Protein AF-A0A351F8M2-F1 (afdb_monomer_lite)

Foldseek 3Di:
DVLLLQLLLQLLVDPDVVSNVVSVVSNVVVVVVCCVVVVVLCVVPHAPLVVLVVVLVVLVVVVVLVVLQVVCVVPHDSSVSSVVVSVVVVVVVVVCVVCVVVSVVVVVVVVVVDDPPPPQDPVNCVVDPCSVVVVVLVCVVVVCVVCCLPCQQVCCCPVVVDDSVVSVVVSNVVSVVVSVLSNVCSVCSVPDDPVVSSVVVVVVVVVVVVVVPDDDDD

Structure (mmCIF, N/CA/C/O backbone):
data_AF-A0A351F8M2-F1
#
_entry.id   AF-A0A351F8M2-F1
#
loop_
_atom_site.group_PDB
_atom_site.id
_atom_site.type_symbol
_atom_site.label_atom_id
_atom_site.label_alt_id
_atom_site.label_comp_id
_atom_site.label_asym_id
_atom_site.label_entity_id
_atom_site.label_seq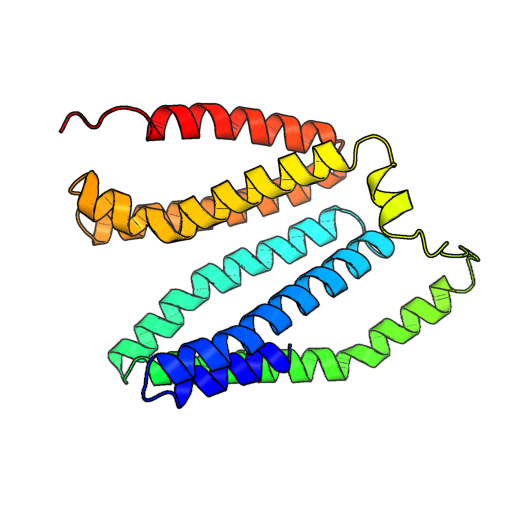_id
_atom_site.pdbx_PDB_ins_code
_atom_site.Cartn_x
_atom_site.Cartn_y
_atom_site.Cartn_z
_atom_site.occupancy
_atom_site.B_iso_or_equiv
_atom_site.auth_seq_id
_atom_site.auth_comp_id
_atom_site.auth_asym_id
_atom_site.auth_atom_id
_atom_site.pdbx_PDB_model_num
ATOM 1 N N . THR A 1 1 ? -14.234 -5.297 -5.944 1.00 84.19 1 THR A N 1
ATOM 2 C CA . THR A 1 1 ? -13.354 -6.357 -6.498 1.00 84.19 1 THR A CA 1
ATOM 3 C C . THR A 1 1 ? -13.636 -6.671 -7.957 1.00 84.19 1 THR A C 1
ATOM 5 O O . THR A 1 1 ? -12.708 -6.633 -8.747 1.00 84.19 1 THR A O 1
ATOM 8 N N . MET A 1 2 ? -14.890 -6.888 -8.372 1.00 88.00 2 MET A N 1
ATOM 9 C CA . MET A 1 2 ? -15.203 -7.114 -9.796 1.00 88.00 2 MET A CA 1
ATOM 10 C C . MET A 1 2 ? -14.772 -5.945 -10.703 1.00 88.00 2 MET A C 1
ATOM 12 O O . MET A 1 2 ? -14.183 -6.161 -11.756 1.00 88.00 2 MET A O 1
ATOM 16 N N . LEU A 1 3 ? -14.990 -4.701 -10.263 1.00 90.25 3 LEU A N 1
ATOM 17 C CA . LEU A 1 3 ? -14.613 -3.506 -11.028 1.00 90.25 3 LEU A CA 1
ATOM 18 C C . LEU A 1 3 ? -13.094 -3.396 -11.262 1.00 90.25 3 LEU A C 1
ATOM 20 O O . LEU A 1 3 ? -12.660 -3.020 -12.348 1.00 90.25 3 LEU A O 1
ATOM 24 N N . THR A 1 4 ? -12.276 -3.803 -10.281 1.00 90.94 4 THR A N 1
ATOM 25 C CA . THR A 1 4 ? -10.817 -3.843 -10.452 1.00 90.94 4 THR A CA 1
ATOM 26 C C . THR A 1 4 ? -10.386 -4.959 -11.400 1.00 90.94 4 THR A C 1
ATOM 28 O O . THR A 1 4 ? -9.466 -4.756 -12.188 1.00 90.94 4 THR A O 1
ATOM 31 N N . ALA A 1 5 ? -11.079 -6.105 -11.398 1.00 90.12 5 ALA A N 1
ATOM 32 C CA . ALA A 1 5 ? -10.845 -7.165 -12.377 1.00 90.12 5 ALA A CA 1
ATOM 33 C C . ALA A 1 5 ? -11.130 -6.673 -13.809 1.00 90.12 5 ALA A C 1
ATOM 35 O O . ALA A 1 5 ? -10.314 -6.890 -14.701 1.00 90.12 5 ALA A O 1
ATOM 36 N N . VAL A 1 6 ? -12.221 -5.928 -14.024 1.00 91.00 6 VAL A N 1
ATOM 37 C CA . VAL A 1 6 ? -12.521 -5.301 -15.327 1.00 91.00 6 VAL A CA 1
ATOM 38 C C . VAL A 1 6 ? -11.399 -4.352 -15.765 1.00 91.00 6 VAL A C 1
ATOM 40 O O . VAL A 1 6 ? -10.969 -4.415 -16.916 1.00 91.00 6 VAL A O 1
ATOM 43 N N . GLY A 1 7 ? -10.872 -3.528 -14.854 1.00 90.81 7 GLY A N 1
ATOM 44 C CA . GLY A 1 7 ? -9.727 -2.654 -15.140 1.00 90.81 7 GLY A CA 1
ATOM 45 C C . GLY A 1 7 ? -8.475 -3.426 -15.583 1.00 90.81 7 GLY A C 1
ATOM 46 O O . GLY A 1 7 ? -7.880 -3.110 -16.614 1.00 90.81 7 GLY A O 1
ATOM 47 N N . LEU A 1 8 ? -8.111 -4.490 -14.858 1.00 90.38 8 LEU A N 1
ATOM 48 C CA . LEU A 1 8 ? -6.946 -5.332 -15.179 1.00 90.38 8 LEU A CA 1
ATOM 49 C C . LEU A 1 8 ? -7.115 -6.100 -16.497 1.00 90.38 8 LEU A C 1
ATOM 51 O O . LEU A 1 8 ? -6.171 -6.200 -17.284 1.00 90.38 8 LEU A O 1
ATOM 55 N N . PHE A 1 9 ? -8.318 -6.609 -16.769 1.00 91.56 9 PHE A N 1
ATOM 56 C CA . PHE A 1 9 ? -8.636 -7.229 -18.054 1.00 91.56 9 PHE A CA 1
ATOM 57 C C . PHE A 1 9 ? -8.485 -6.226 -19.201 1.00 91.56 9 PHE A C 1
ATOM 59 O O . PHE A 1 9 ? -7.852 -6.526 -20.214 1.00 91.56 9 PHE A O 1
ATOM 66 N N . GLY A 1 10 ? -8.987 -5.008 -19.004 1.00 88.75 10 GLY A N 1
ATOM 67 C CA . GLY A 1 10 ? -8.829 -3.900 -19.934 1.00 88.75 10 GLY A CA 1
ATOM 68 C C . GLY A 1 10 ? -7.371 -3.596 -20.267 1.00 88.75 10 GLY A C 1
ATOM 69 O O . GLY A 1 10 ? -7.021 -3.482 -21.443 1.00 88.75 10 GLY A O 1
ATOM 70 N N . PHE A 1 11 ? -6.485 -3.557 -19.268 1.00 90.19 11 PHE A N 1
ATOM 71 C CA . PHE A 1 11 ? -5.040 -3.394 -19.490 1.00 90.19 11 PHE A CA 1
ATOM 72 C C . PHE A 1 11 ? -4.436 -4.529 -20.315 1.00 90.19 11 PHE A C 1
ATOM 74 O O . PHE A 1 11 ? -3.601 -4.279 -21.181 1.00 90.19 11 PHE A O 1
ATOM 81 N N . SER A 1 12 ? -4.887 -5.768 -20.118 1.00 88.94 12 SER A N 1
ATOM 82 C CA . SER A 1 12 ? -4.402 -6.900 -20.909 1.00 88.94 12 SER A CA 1
ATOM 83 C C . SER A 1 12 ? -4.727 -6.794 -22.405 1.00 88.94 12 SER A C 1
ATOM 85 O O . SER A 1 12 ? -3.991 -7.369 -23.212 1.00 88.94 12 SER A O 1
ATOM 87 N N . ILE A 1 13 ? -5.855 -6.201 -22.782 1.00 90.62 13 ILE A N 1
ATOM 88 C CA . ILE A 1 13 ? -6.282 -6.113 -24.189 1.00 90.62 13 ILE A CA 1
ATOM 89 C C . ILE A 1 13 ? -5.951 -4.754 -24.812 1.00 90.62 13 ILE A C 1
ATOM 91 O O . ILE A 1 13 ? -6.165 -4.554 -26.008 1.00 90.62 13 ILE A O 1
ATOM 95 N N . SER A 1 14 ? -5.420 -3.829 -24.010 1.00 88.81 14 SER A N 1
ATOM 96 C CA . SER A 1 14 ? -5.114 -2.469 -24.431 1.00 88.81 14 SER A CA 1
ATOM 97 C C . SER A 1 14 ? -4.005 -2.443 -25.480 1.00 88.81 14 SER A C 1
ATOM 99 O O . SER A 1 14 ? -2.893 -2.923 -25.258 1.00 88.81 14 SER A O 1
ATOM 101 N N . LYS A 1 15 ? -4.320 -1.842 -26.632 1.00 85.75 15 LYS A N 1
ATOM 102 C CA . LYS A 1 15 ? -3.374 -1.582 -27.732 1.00 85.75 15 LYS A CA 1
ATOM 103 C C . LYS A 1 15 ? -2.920 -0.119 -27.797 1.00 85.75 15 LYS A C 1
ATOM 105 O O . LYS A 1 15 ? -2.017 0.201 -28.559 1.00 85.75 15 LYS A O 1
ATOM 110 N N . ASN A 1 16 ? -3.560 0.763 -27.028 1.00 88.75 16 ASN A N 1
ATOM 111 C CA . ASN A 1 16 ? -3.302 2.201 -27.004 1.00 88.75 16 ASN A CA 1
ATOM 112 C C . ASN A 1 16 ? -3.404 2.728 -25.560 1.00 88.75 16 ASN A C 1
ATOM 114 O O . ASN A 1 16 ? -4.203 2.227 -24.766 1.00 88.75 16 ASN A O 1
ATOM 1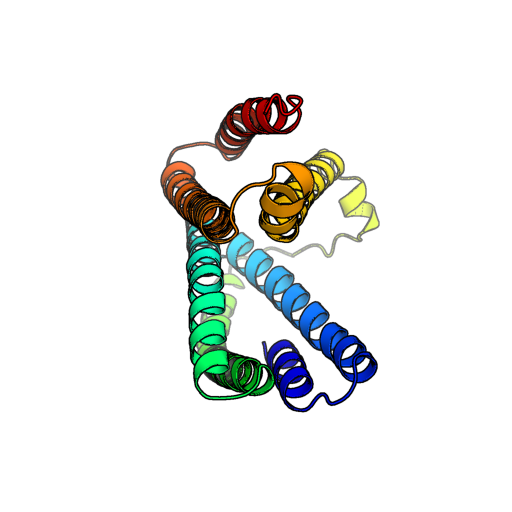18 N N . ILE A 1 17 ? -2.622 3.758 -25.238 1.00 90.88 17 ILE A N 1
ATOM 119 C CA . ILE A 1 17 ? -2.589 4.429 -23.937 1.00 90.88 17 ILE A CA 1
ATOM 120 C C . ILE A 1 17 ? -3.948 5.020 -23.532 1.00 90.88 17 ILE A C 1
ATOM 122 O O . ILE A 1 17 ? -4.315 4.947 -22.364 1.00 90.88 17 ILE A O 1
ATOM 126 N N . TYR A 1 18 ? -4.755 5.514 -24.480 1.00 93.31 18 TYR A N 1
ATOM 127 C CA . TYR A 1 18 ? -6.093 6.042 -24.165 1.00 93.31 18 TYR A CA 1
ATOM 128 C C . TYR A 1 18 ? -7.037 4.962 -23.627 1.00 93.31 18 TYR A C 1
ATOM 130 O O . TYR A 1 18 ? -7.822 5.212 -22.713 1.00 93.31 18 TYR A O 1
ATOM 138 N N . MET A 1 19 ? -6.922 3.740 -24.155 1.00 91.88 19 MET A N 1
ATOM 139 C CA . MET A 1 19 ? -7.676 2.590 -23.659 1.00 91.88 19 MET A CA 1
ATOM 140 C C . MET A 1 19 ? -7.243 2.247 -22.231 1.00 91.88 19 MET A C 1
ATOM 142 O O . MET A 1 19 ? -8.095 1.992 -21.384 1.00 91.88 19 MET A O 1
ATOM 146 N N . MET A 1 20 ? -5.942 2.338 -21.931 1.00 89.69 20 MET A N 1
ATOM 147 C CA . MET A 1 20 ? -5.454 2.187 -20.560 1.00 89.69 20 MET A CA 1
ATOM 148 C C . MET A 1 20 ? -6.048 3.263 -19.648 1.00 89.69 20 MET A C 1
ATOM 150 O O . MET A 1 20 ? -6.626 2.914 -18.629 1.00 89.69 20 MET A O 1
ATOM 154 N N . PHE A 1 21 ? -6.022 4.547 -20.017 1.00 93.19 21 PHE A N 1
ATOM 155 C CA . PHE A 1 21 ? -6.617 5.597 -19.178 1.00 93.19 21 PHE A CA 1
ATOM 156 C C . PHE A 1 21 ? -8.096 5.358 -18.867 1.00 93.19 21 PHE A C 1
ATOM 158 O O . PHE A 1 21 ? -8.510 5.526 -17.721 1.00 93.19 21 PHE A O 1
ATOM 165 N N . PHE A 1 22 ? -8.872 4.897 -19.848 1.00 93.62 22 PHE A N 1
ATOM 166 C CA . PHE A 1 22 ? -10.268 4.531 -19.626 1.00 93.62 22 PHE A CA 1
ATOM 167 C C . PHE A 1 22 ? -10.412 3.395 -18.600 1.00 93.62 22 PHE A C 1
ATOM 169 O O . PHE A 1 22 ? -11.190 3.510 -17.654 1.00 93.62 22 PHE A O 1
ATOM 176 N N . PHE A 1 23 ? -9.625 2.321 -18.723 1.00 93.06 23 PHE A N 1
ATOM 177 C CA . PHE A 1 23 ? -9.678 1.191 -17.786 1.00 93.06 23 PHE A CA 1
ATOM 178 C C . PHE A 1 23 ? -9.098 1.493 -16.399 1.00 93.06 23 PHE A C 1
ATOM 180 O O . PHE A 1 23 ? -9.540 0.899 -15.411 1.00 93.06 23 PHE A O 1
ATOM 187 N N . THR A 1 24 ? -8.187 2.462 -16.291 1.00 92.06 24 THR A N 1
ATOM 188 C CA . THR A 1 24 ? -7.678 2.960 -15.006 1.00 92.06 24 THR A CA 1
ATOM 189 C C . THR A 1 24 ? -8.801 3.516 -14.134 1.00 92.06 24 THR A C 1
ATOM 191 O O . THR A 1 24 ? -8.749 3.348 -12.918 1.00 92.06 24 THR A O 1
ATOM 194 N N . LEU A 1 25 ? -9.851 4.108 -14.719 1.00 93.06 25 LEU A N 1
ATOM 195 C CA . LEU A 1 25 ? -11.008 4.594 -13.956 1.00 93.06 25 LEU A CA 1
ATOM 196 C C . LEU A 1 25 ? -11.705 3.451 -13.208 1.00 93.06 25 LEU A C 1
ATOM 198 O O . LEU A 1 25 ? -11.966 3.559 -12.012 1.00 93.06 25 LEU A O 1
ATOM 202 N N . PHE A 1 26 ? -11.945 2.324 -13.882 1.00 92.81 26 PHE A N 1
ATOM 203 C CA . PHE A 1 26 ? -12.564 1.141 -13.273 1.00 92.81 26 PHE A CA 1
ATOM 204 C C . PHE A 1 26 ? -11.683 0.538 -12.179 1.00 92.81 26 PHE A C 1
ATOM 206 O O . PHE A 1 26 ? -12.177 0.162 -11.112 1.00 92.81 26 PHE A O 1
ATOM 213 N N . LEU A 1 27 ? -10.371 0.493 -12.422 1.00 90.94 27 LEU A N 1
ATOM 214 C CA . LEU A 1 27 ? -9.399 0.049 -11.430 1.00 90.94 27 LEU A CA 1
ATOM 215 C C . LEU A 1 27 ? -9.418 0.953 -10.186 1.00 90.94 27 LEU A C 1
ATOM 217 O O . LEU A 1 27 ? -9.513 0.450 -9.069 1.00 90.94 27 LEU A O 1
ATOM 221 N N . GLY A 1 28 ? -9.395 2.274 -10.376 1.00 90.94 28 GLY A N 1
ATOM 222 C CA . GLY A 1 28 ? -9.393 3.264 -9.299 1.00 90.94 28 GLY A CA 1
ATOM 223 C C . GLY A 1 28 ? -10.684 3.262 -8.484 1.00 90.94 28 GLY A C 1
ATOM 224 O O . GLY A 1 28 ? -10.636 3.144 -7.260 1.00 90.94 28 GLY A O 1
ATOM 225 N N . PHE A 1 29 ? -11.848 3.305 -9.142 1.00 91.50 29 PHE A N 1
ATOM 226 C CA . PHE A 1 29 ? -13.140 3.219 -8.453 1.00 91.50 29 PHE A CA 1
ATOM 227 C C . PHE A 1 29 ? -13.293 1.902 -7.696 1.00 91.50 29 PHE A C 1
ATOM 229 O O . PHE A 1 29 ? -13.807 1.879 -6.578 1.00 91.50 29 PHE A O 1
ATOM 236 N N . GLY A 1 30 ? -12.823 0.800 -8.282 1.00 90.12 30 GLY A N 1
ATOM 237 C CA . GLY A 1 30 ? -12.885 -0.506 -7.648 1.00 90.12 30 GLY A CA 1
ATOM 238 C C . GLY A 1 30 ? -12.011 -0.586 -6.399 1.00 90.12 30 GLY A C 1
ATOM 239 O O . GLY A 1 30 ? -12.470 -1.125 -5.394 1.00 90.12 30 GLY A O 1
ATOM 240 N N . ALA A 1 31 ? -10.789 -0.050 -6.453 1.00 88.12 31 ALA A N 1
ATOM 241 C CA . ALA A 1 31 ? -9.881 0.006 -5.311 1.00 88.12 31 ALA A CA 1
ATOM 242 C C . ALA A 1 31 ? -10.449 0.895 -4.196 1.00 88.12 31 ALA A C 1
ATOM 244 O O . ALA A 1 31 ? -10.593 0.434 -3.068 1.00 88.12 31 ALA A O 1
ATOM 245 N N . GLY A 1 32 ? -10.909 2.106 -4.529 1.00 88.56 32 GLY A N 1
ATOM 246 C CA . GLY A 1 32 ? -11.505 3.021 -3.551 1.00 88.56 32 GLY A CA 1
ATOM 247 C C . GLY A 1 32 ? -12.764 2.463 -2.880 1.00 88.56 32 GLY A C 1
ATOM 248 O O . GLY A 1 32 ? -12.955 2.643 -1.679 1.00 88.56 32 GLY A O 1
ATOM 249 N N . ALA A 1 33 ? -13.608 1.735 -3.619 1.00 88.56 33 ALA A N 1
ATOM 250 C CA . ALA A 1 33 ? -14.785 1.078 -3.050 1.00 88.56 33 ALA A CA 1
ATOM 251 C C . ALA A 1 33 ? -14.414 -0.060 -2.083 1.00 88.56 33 ALA A C 1
ATOM 253 O O . ALA A 1 33 ? -15.044 -0.195 -1.035 1.00 88.56 33 ALA A O 1
ATOM 254 N N . ILE A 1 34 ? -13.395 -0.863 -2.422 1.00 88.19 34 ILE A N 1
ATOM 255 C CA . ILE A 1 34 ? -12.853 -1.906 -1.535 1.00 88.19 34 ILE A CA 1
ATOM 256 C C . ILE A 1 34 ? -12.337 -1.250 -0.257 1.00 88.19 34 ILE A C 1
ATOM 258 O O . ILE A 1 34 ? -12.767 -1.640 0.826 1.00 88.19 34 ILE A O 1
ATOM 262 N N . ASP A 1 35 ? -11.490 -0.229 -0.380 1.00 86.00 35 ASP A N 1
ATOM 263 C CA . ASP A 1 35 ? -10.886 0.443 0.767 1.00 86.00 35 ASP A CA 1
ATOM 264 C C . ASP A 1 35 ? -11.946 1.081 1.666 1.00 86.00 35 ASP A C 1
ATOM 266 O O . ASP A 1 35 ? -11.922 0.873 2.877 1.00 86.00 35 ASP A O 1
ATOM 270 N N . ALA A 1 36 ? -12.921 1.801 1.110 1.00 85.69 36 ALA A N 1
ATOM 271 C CA . ALA A 1 36 ? -13.974 2.424 1.908 1.00 85.69 36 ALA A CA 1
ATOM 272 C C . ALA A 1 36 ? -14.845 1.384 2.635 1.00 85.69 36 ALA A C 1
ATOM 274 O O . ALA A 1 36 ? -15.096 1.519 3.834 1.00 85.69 36 ALA A O 1
ATOM 275 N N . ALA A 1 37 ? -15.290 0.335 1.935 1.00 84.38 37 ALA A N 1
ATOM 276 C CA . ALA A 1 37 ? -16.196 -0.661 2.500 1.00 84.38 37 ALA A CA 1
ATOM 277 C C . ALA A 1 37 ? -15.506 -1.562 3.536 1.00 84.38 37 ALA A C 1
ATOM 279 O O . ALA A 1 37 ? -16.025 -1.726 4.641 1.00 84.38 37 ALA A O 1
ATOM 280 N N . LEU A 1 38 ? -14.328 -2.113 3.217 1.00 82.25 38 LEU A N 1
ATOM 281 C CA . LEU A 1 38 ? -13.597 -3.005 4.124 1.00 82.25 38 LEU A CA 1
ATOM 282 C C . LEU A 1 38 ? -13.064 -2.269 5.348 1.00 82.25 38 LEU A C 1
ATOM 284 O O . LEU A 1 38 ? -13.230 -2.778 6.456 1.00 82.25 38 LEU A O 1
ATOM 288 N N . ASN A 1 39 ? -12.471 -1.078 5.189 1.00 85.06 39 ASN A N 1
ATOM 289 C CA . ASN A 1 39 ? -11.980 -0.335 6.353 1.00 85.06 39 ASN A CA 1
ATOM 290 C C . ASN A 1 39 ? -13.143 0.085 7.266 1.00 85.06 39 ASN A C 1
ATOM 292 O O . ASN A 1 39 ? -13.013 0.016 8.485 1.00 85.06 39 ASN A O 1
ATOM 296 N N . ASN A 1 40 ? -14.303 0.461 6.718 1.00 84.25 40 ASN A N 1
ATOM 297 C CA . ASN A 1 40 ? -15.465 0.772 7.550 1.00 84.25 40 ASN A CA 1
ATOM 298 C C . ASN A 1 40 ? -16.000 -0.472 8.282 1.00 84.25 40 ASN A C 1
ATOM 300 O O . ASN A 1 40 ? -16.231 -0.423 9.488 1.00 84.25 40 ASN A O 1
ATOM 304 N N . TYR A 1 41 ? -16.143 -1.600 7.582 1.00 81.06 41 TYR A N 1
ATOM 305 C CA . TYR A 1 41 ? -16.625 -2.849 8.178 1.00 81.06 41 TYR A CA 1
ATOM 306 C C . TYR A 1 41 ? -15.699 -3.345 9.299 1.00 81.06 41 TYR A C 1
ATOM 308 O O . TYR A 1 41 ? -16.144 -3.623 10.413 1.00 81.06 41 TYR A O 1
ATOM 316 N N . VAL A 1 42 ? -14.386 -3.378 9.057 1.00 80.19 42 VAL A N 1
ATOM 317 C CA . VAL A 1 42 ? -13.413 -3.802 10.073 1.00 80.19 42 VAL A CA 1
ATOM 318 C C . VAL A 1 42 ? -13.383 -2.831 11.255 1.00 80.19 42 VAL A C 1
ATOM 320 O O . VAL A 1 42 ? -13.276 -3.281 12.392 1.00 80.19 42 VAL A O 1
ATOM 323 N N . ALA A 1 43 ? -13.540 -1.524 11.028 1.00 80.50 43 ALA A N 1
ATOM 324 C CA . ALA A 1 43 ? -13.581 -0.540 12.110 1.00 80.50 43 ALA A CA 1
ATOM 325 C C . ALA A 1 43 ? -14.805 -0.687 13.032 1.00 80.50 43 ALA A C 1
ATOM 327 O O . ALA A 1 43 ? -14.706 -0.376 14.218 1.00 80.50 43 ALA A O 1
ATOM 328 N N . ILE A 1 44 ? -15.946 -1.149 12.508 1.00 80.50 44 ILE A N 1
ATOM 329 C CA . ILE A 1 44 ? -17.182 -1.327 13.286 1.00 80.50 44 ILE A CA 1
ATOM 330 C C . ILE A 1 44 ? -17.193 -2.677 14.016 1.00 80.50 44 ILE A C 1
ATOM 332 O O . ILE A 1 44 ? -17.575 -2.732 15.185 1.00 80.50 44 ILE A O 1
ATOM 336 N N . HIS A 1 45 ? -16.767 -3.755 13.351 1.00 75.56 45 HIS A N 1
ATOM 337 C CA . HIS A 1 45 ? -16.952 -5.126 13.848 1.00 75.56 45 HIS A CA 1
ATOM 338 C C . HIS A 1 45 ? -15.694 -5.752 14.470 1.00 75.56 45 HIS A C 1
ATOM 340 O O . HIS A 1 45 ? -15.795 -6.773 15.151 1.00 75.56 45 HIS A O 1
ATOM 346 N N . TYR A 1 46 ? -14.506 -5.172 14.269 1.00 76.88 46 TYR A N 1
ATOM 347 C CA . TYR A 1 46 ? -13.242 -5.783 14.683 1.00 76.88 46 TYR A CA 1
ATOM 348 C C . TYR A 1 46 ? -12.320 -4.814 15.432 1.00 76.88 46 TYR A C 1
ATOM 350 O O . TYR A 1 46 ? -12.381 -3.593 15.321 1.00 76.88 46 TYR A O 1
ATOM 358 N N . LYS A 1 47 ? -11.411 -5.388 16.228 1.00 75.94 47 LYS A N 1
ATOM 359 C CA . LYS A 1 47 ? -10.370 -4.629 16.941 1.00 75.94 47 LYS A CA 1
ATOM 360 C C . LYS A 1 47 ? -9.354 -4.025 15.965 1.00 75.94 47 LYS A C 1
ATOM 362 O O . LYS A 1 47 ? -9.050 -4.637 14.942 1.00 75.94 47 LYS A O 1
ATOM 367 N N . ALA A 1 48 ? -8.733 -2.910 16.359 1.00 72.06 48 ALA A N 1
ATOM 368 C CA . ALA A 1 48 ? -7.690 -2.214 15.593 1.00 72.06 48 ALA A CA 1
ATOM 369 C C . ALA A 1 48 ? -6.522 -3.120 15.141 1.00 72.06 48 ALA A C 1
ATOM 371 O O . ALA A 1 48 ? -5.947 -2.902 14.077 1.00 72.06 48 ALA A O 1
ATOM 372 N N . SER A 1 49 ? -6.211 -4.179 15.893 1.00 71.88 49 SER A N 1
ATOM 373 C CA . SER A 1 49 ? -5.203 -5.170 15.503 1.00 71.88 49 SER A CA 1
ATOM 374 C C . SER A 1 49 ? -5.547 -5.886 14.193 1.00 71.88 49 SER A C 1
ATOM 376 O O . SER A 1 49 ? -4.668 -6.063 13.355 1.00 71.88 49 SER A O 1
ATOM 378 N N . HIS A 1 50 ? -6.815 -6.250 13.972 1.00 77.19 50 HIS A N 1
ATOM 379 C CA . HIS A 1 50 ? -7.253 -6.922 12.741 1.00 77.19 50 HIS A CA 1
ATOM 380 C C . HIS A 1 50 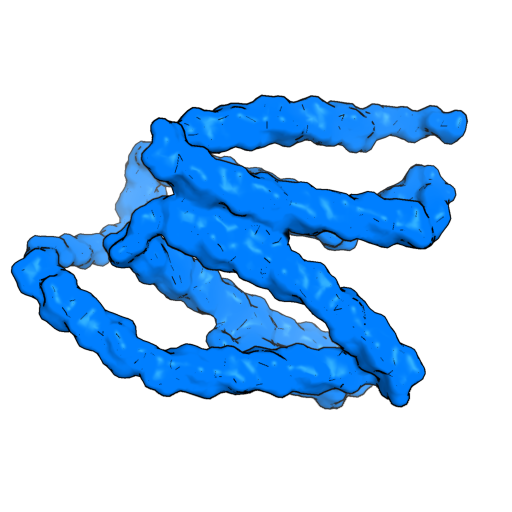? -7.117 -6.011 11.521 1.00 77.19 50 HIS A C 1
ATOM 382 O O . HIS A 1 50 ? -6.740 -6.481 10.452 1.00 77.19 50 HIS A O 1
ATOM 388 N N . MET A 1 51 ? -7.352 -4.706 11.697 1.00 78.12 51 MET A N 1
ATOM 389 C CA . MET A 1 51 ? -7.125 -3.710 10.651 1.00 78.12 51 MET A CA 1
ATOM 390 C C . MET A 1 51 ? -5.658 -3.697 10.213 1.00 78.12 51 MET A C 1
ATOM 392 O O . MET A 1 51 ? -5.356 -3.788 9.027 1.00 78.12 51 MET A O 1
ATOM 396 N N . ASN A 1 52 ? -4.734 -3.657 11.174 1.00 77.56 52 ASN A N 1
ATOM 397 C CA . ASN A 1 52 ? -3.304 -3.686 10.877 1.00 77.56 52 ASN A CA 1
ATOM 398 C C . ASN A 1 52 ? -2.878 -4.999 10.200 1.00 77.56 52 ASN A C 1
ATOM 400 O O . ASN A 1 52 ? -2.118 -4.958 9.237 1.00 77.56 52 ASN A O 1
ATOM 404 N N . PHE A 1 53 ? -3.406 -6.150 10.634 1.00 74.62 53 PHE A N 1
ATOM 405 C CA . PHE A 1 53 ? -3.136 -7.433 9.972 1.00 74.62 53 PHE A CA 1
ATOM 406 C C . PHE A 1 53 ? -3.658 -7.482 8.532 1.00 74.62 53 PHE A C 1
ATOM 408 O O . PHE A 1 53 ? -2.961 -7.993 7.657 1.00 74.62 53 PHE A O 1
ATOM 415 N N . LEU A 1 54 ? -4.833 -6.910 8.258 1.00 77.00 54 LEU A N 1
ATOM 416 C CA . LEU A 1 54 ? -5.358 -6.789 6.897 1.00 77.00 54 LEU A CA 1
ATOM 417 C C . LEU A 1 54 ? -4.400 -5.979 6.011 1.00 77.00 54 LEU A C 1
ATOM 419 O O . LEU A 1 54 ? -4.048 -6.409 4.913 1.00 77.00 54 LEU A O 1
ATOM 423 N N . HIS A 1 55 ? -3.891 -4.860 6.526 1.00 79.94 55 HIS A N 1
ATOM 424 C CA . HIS A 1 55 ? -2.915 -4.019 5.824 1.00 79.94 55 HIS A CA 1
ATOM 425 C C . HIS A 1 55 ? -1.511 -4.634 5.716 1.00 79.94 55 HIS A C 1
ATOM 427 O O . HIS A 1 55 ? -0.721 -4.185 4.885 1.00 79.94 55 HIS A O 1
ATOM 433 N N . CYS A 1 56 ? -1.180 -5.676 6.484 1.00 76.81 56 CYS A N 1
ATOM 434 C CA . CYS A 1 56 ? 0.035 -6.465 6.252 1.00 76.81 56 CYS A CA 1
ATOM 435 C C . CYS A 1 56 ? -0.059 -7.281 4.954 1.00 76.81 56 CYS A C 1
ATOM 437 O O . CYS A 1 56 ? 0.931 -7.386 4.229 1.00 76.81 56 CYS A O 1
ATOM 439 N N . PHE A 1 57 ? -1.244 -7.802 4.607 1.00 80.75 57 PHE A N 1
ATOM 440 C CA . PHE A 1 57 ? -1.440 -8.532 3.347 1.00 80.75 57 PHE A CA 1
ATOM 441 C C . PHE A 1 57 ? -1.255 -7.644 2.113 1.00 80.75 57 PHE A C 1
ATOM 443 O O . PHE A 1 57 ? -0.839 -8.140 1.066 1.00 80.75 57 PHE A O 1
ATOM 450 N N . TYR A 1 58 ? -1.459 -6.329 2.240 1.00 81.31 58 TYR A N 1
ATOM 451 C CA . TYR A 1 58 ? -1.075 -5.379 1.194 1.00 81.31 58 TYR A CA 1
ATOM 452 C C . TYR A 1 58 ? 0.422 -5.471 0.868 1.00 81.31 58 TYR A C 1
ATOM 454 O O . TYR A 1 58 ? 0.785 -5.538 -0.303 1.00 81.31 58 TYR A O 1
ATOM 462 N N . GLY A 1 59 ? 1.296 -5.557 1.879 1.00 75.50 59 GLY A N 1
ATOM 463 C CA . GLY A 1 59 ? 2.742 -5.697 1.668 1.00 75.50 59 GLY A CA 1
ATOM 464 C C . GLY A 1 59 ? 3.112 -6.980 0.915 1.00 75.50 59 GLY A C 1
ATOM 465 O O . GLY A 1 59 ? 3.983 -6.960 0.042 1.00 75.50 59 GLY A O 1
ATOM 466 N N . ILE A 1 60 ? 2.394 -8.076 1.184 1.00 80.88 60 ILE A N 1
ATOM 467 C CA . ILE A 1 60 ? 2.542 -9.341 0.448 1.00 80.88 60 ILE A CA 1
ATOM 468 C C . ILE A 1 60 ? 2.148 -9.145 -1.020 1.00 80.88 60 ILE A C 1
ATOM 470 O O . ILE A 1 60 ? 2.904 -9.526 -1.912 1.00 80.88 60 ILE A O 1
ATOM 474 N N . GLY A 1 61 ? 1.004 -8.503 -1.281 1.00 83.38 61 GLY A N 1
ATOM 475 C CA . GLY A 1 61 ? 0.542 -8.209 -2.640 1.00 83.38 61 GLY A CA 1
ATOM 476 C C . GLY A 1 61 ? 1.517 -7.329 -3.424 1.00 83.38 61 GLY A C 1
ATOM 477 O O . GLY A 1 61 ? 1.869 -7.657 -4.559 1.00 83.38 61 GLY A O 1
ATOM 478 N N . VAL A 1 62 ? 2.017 -6.256 -2.803 1.00 80.19 62 VAL A N 1
ATOM 479 C CA . VAL A 1 62 ? 3.015 -5.371 -3.417 1.00 80.19 62 VAL A CA 1
ATOM 480 C C . VAL A 1 62 ? 4.286 -6.140 -3.751 1.00 80.19 62 VAL A C 1
ATOM 482 O O . VAL A 1 62 ? 4.763 -6.022 -4.869 1.00 80.19 62 VAL A O 1
ATOM 485 N N . THR A 1 63 ? 4.789 -6.984 -2.850 1.00 76.88 63 THR A N 1
ATOM 486 C CA . THR A 1 63 ? 6.012 -7.772 -3.093 1.00 76.88 63 THR A CA 1
ATOM 487 C C . THR A 1 63 ? 5.823 -8.821 -4.190 1.00 76.88 63 THR A C 1
ATOM 489 O O . THR A 1 63 ? 6.714 -9.046 -5.008 1.00 76.88 63 THR A O 1
ATOM 492 N N . LEU A 1 64 ? 4.650 -9.455 -4.244 1.00 81.88 64 LEU A N 1
ATOM 493 C CA . LEU A 1 64 ? 4.350 -10.483 -5.237 1.00 81.88 64 LEU A CA 1
ATOM 494 C C . LEU A 1 64 ? 4.162 -9.891 -6.646 1.00 81.88 64 LEU A C 1
ATOM 496 O O . LEU A 1 64 ? 4.447 -10.559 -7.642 1.00 81.88 64 LEU A O 1
ATOM 500 N N . SER A 1 65 ? 3.711 -8.637 -6.751 1.00 83.75 65 SER A N 1
ATOM 501 C CA . SER A 1 65 ? 3.359 -8.034 -8.040 1.00 83.75 65 SER A CA 1
ATOM 502 C C . SER A 1 65 ? 4.543 -7.831 -9.015 1.00 83.75 65 SER A C 1
ATOM 504 O O . SER A 1 65 ? 4.405 -8.269 -10.164 1.00 83.75 65 SER A O 1
ATOM 506 N N . PRO A 1 66 ? 5.733 -7.308 -8.627 1.00 80.88 66 PRO A N 1
ATOM 507 C CA . PRO A 1 66 ? 6.903 -7.263 -9.507 1.00 80.88 66 PRO A CA 1
ATOM 508 C C . PRO A 1 66 ? 7.410 -8.647 -9.892 1.00 80.88 66 PRO A C 1
ATOM 510 O O . PRO A 1 66 ? 7.874 -8.830 -11.013 1.00 80.88 66 PRO A O 1
ATOM 513 N N . TYR A 1 67 ? 7.310 -9.630 -8.992 1.00 82.56 67 TYR A N 1
ATOM 514 C CA . TYR A 1 67 ? 7.731 -11.000 -9.281 1.00 82.56 67 TYR A CA 1
ATOM 515 C C . TYR A 1 67 ? 6.877 -11.617 -10.397 1.00 82.56 67 TYR A C 1
ATOM 517 O O . TYR A 1 67 ? 7.414 -12.101 -11.396 1.00 82.56 67 TYR A O 1
ATOM 525 N N . LEU A 1 68 ? 5.547 -11.510 -10.288 1.00 84.06 68 LEU A N 1
ATOM 526 C CA . LEU A 1 68 ? 4.616 -11.952 -11.333 1.00 84.06 68 LEU A CA 1
ATOM 527 C C . LEU A 1 68 ? 4.837 -11.212 -12.660 1.00 84.06 68 LEU A C 1
ATOM 529 O O . LEU A 1 68 ? 4.808 -11.827 -13.731 1.00 84.06 68 LEU A O 1
ATOM 533 N N . MET A 1 69 ? 5.086 -9.901 -12.600 1.00 84.00 69 MET A N 1
ATOM 534 C CA . MET A 1 69 ? 5.368 -9.099 -13.791 1.00 84.00 69 MET A CA 1
ATOM 535 C C . MET A 1 69 ? 6.699 -9.501 -14.443 1.00 84.00 69 MET A C 1
ATOM 537 O O . MET A 1 69 ? 6.749 -9.681 -15.656 1.00 84.00 69 MET A O 1
ATOM 541 N N . SER A 1 70 ? 7.753 -9.726 -13.656 1.00 81.81 70 SER A N 1
ATOM 542 C CA . SER A 1 70 ? 9.071 -10.167 -14.133 1.00 81.81 70 SER A CA 1
ATOM 543 C C . SER A 1 70 ? 9.004 -11.525 -14.837 1.00 81.81 70 SER A C 1
ATOM 545 O O . SER A 1 70 ? 9.527 -11.678 -15.941 1.00 81.81 70 SER A O 1
ATOM 547 N N . LEU A 1 71 ? 8.287 -12.497 -14.262 1.00 83.94 71 LEU A N 1
ATOM 548 C CA . LEU A 1 71 ? 8.046 -13.793 -14.909 1.00 83.94 71 LEU A CA 1
ATOM 549 C C . LEU A 1 71 ? 7.282 -13.648 -16.226 1.00 83.94 71 LEU A C 1
ATOM 551 O O . LEU A 1 71 ? 7.592 -14.322 -17.209 1.00 83.94 71 LEU A O 1
ATOM 555 N N . SER A 1 72 ? 6.295 -12.753 -16.249 1.00 83.94 72 SER A N 1
ATOM 556 C CA . SER A 1 72 ? 5.499 -12.507 -17.446 1.00 83.94 72 SER A CA 1
ATOM 557 C C . SER A 1 72 ? 6.348 -11.899 -18.552 1.00 83.94 72 SER A C 1
ATOM 559 O O . SER A 1 72 ? 6.292 -12.415 -19.658 1.00 83.94 72 SER A O 1
ATOM 561 N N . LEU A 1 73 ? 7.183 -10.903 -18.238 1.00 83.75 73 LEU A N 1
ATOM 562 C CA . LEU A 1 73 ? 8.089 -10.239 -19.184 1.00 83.75 73 LEU A CA 1
ATOM 563 C C . LEU A 1 73 ? 9.165 -11.170 -19.763 1.00 83.75 73 LEU A C 1
ATOM 565 O O . LEU A 1 73 ? 9.604 -10.954 -20.888 1.00 83.75 73 LEU A O 1
ATOM 569 N N . LYS A 1 74 ? 9.577 -12.212 -19.026 1.00 78.31 74 LYS A N 1
ATOM 570 C CA . LYS A 1 74 ? 10.533 -13.218 -19.523 1.00 78.31 74 LYS A CA 1
ATOM 571 C C . LYS A 1 74 ? 9.948 -14.115 -20.615 1.00 78.31 74 LYS A C 1
ATOM 573 O O . LYS A 1 74 ? 10.670 -14.499 -21.526 1.00 78.31 74 LYS A O 1
ATOM 578 N N . ASN A 1 75 ? 8.659 -14.449 -20.520 1.00 65.00 75 ASN A N 1
ATOM 579 C CA . ASN A 1 75 ? 8.026 -15.447 -21.388 1.00 65.00 75 ASN A CA 1
ATOM 580 C C . ASN A 1 75 ? 7.029 -14.849 -22.398 1.00 65.00 75 ASN A C 1
ATOM 582 O O . ASN A 1 75 ? 6.715 -15.517 -23.382 1.00 65.00 75 ASN A O 1
ATOM 586 N N . ARG A 1 76 ? 6.501 -13.633 -22.166 1.00 64.50 76 ARG A N 1
ATOM 587 C CA . ARG A 1 76 ? 5.519 -12.910 -23.001 1.00 64.50 76 ARG A CA 1
ATOM 588 C C . ARG A 1 76 ? 5.567 -11.390 -22.765 1.00 64.50 76 ARG A C 1
ATOM 590 O O . ARG A 1 76 ? 6.241 -10.878 -21.885 1.00 64.50 76 ARG A O 1
ATOM 597 N N . SER A 1 77 ? 4.830 -10.637 -23.574 1.00 81.50 77 SER A N 1
ATOM 598 C CA . SER A 1 77 ? 4.694 -9.187 -23.427 1.00 81.50 77 SER A CA 1
ATOM 599 C C . SER A 1 77 ? 4.021 -8.777 -22.101 1.00 81.50 77 SER A C 1
ATOM 601 O O . SER A 1 77 ? 3.324 -9.571 -21.462 1.00 81.50 77 SER A O 1
ATOM 603 N N . TRP A 1 78 ? 4.175 -7.509 -21.704 1.00 83.75 78 TRP A N 1
ATOM 604 C CA . TRP A 1 78 ? 3.619 -6.924 -20.470 1.00 83.75 78 TRP A CA 1
ATOM 605 C C . TRP A 1 78 ? 2.109 -7.169 -20.282 1.00 83.75 78 TRP A C 1
ATOM 607 O O . TRP A 1 78 ? 1.635 -7.315 -19.154 1.00 83.75 78 TRP A O 1
ATOM 617 N N . GLN A 1 79 ? 1.346 -7.299 -21.374 1.00 87.12 79 GLN A N 1
ATOM 618 C CA . GLN A 1 79 ? -0.084 -7.626 -21.337 1.00 87.12 79 GLN A CA 1
ATOM 619 C C . GLN A 1 79 ? -0.370 -8.963 -20.641 1.00 87.12 79 GLN A C 1
ATOM 621 O O . GLN A 1 79 ? -1.404 -9.111 -19.991 1.00 87.12 79 GLN A O 1
ATOM 626 N N . SER A 1 80 ? 0.535 -9.941 -20.754 1.00 86.06 80 SER A N 1
ATOM 627 C CA . SER A 1 80 ? 0.389 -11.243 -20.096 1.00 86.06 80 SER A CA 1
ATOM 628 C C . SER A 1 80 ? 0.459 -11.130 -18.572 1.00 86.06 80 SER A C 1
ATOM 630 O O . SER A 1 80 ? -0.239 -11.871 -17.884 1.00 86.06 80 SER A O 1
ATOM 632 N N . GLY A 1 81 ? 1.240 -10.183 -18.042 1.00 87.81 81 GLY A N 1
ATOM 633 C CA . GLY A 1 81 ? 1.292 -9.916 -16.601 1.00 87.81 81 GLY A CA 1
ATOM 634 C C . GLY A 1 81 ? -0.046 -9.413 -16.072 1.00 87.81 81 GLY A C 1
ATOM 635 O O . GLY A 1 81 ? -0.551 -9.912 -15.067 1.00 87.81 81 GLY A O 1
ATOM 636 N N . TYR A 1 82 ? -0.690 -8.508 -16.813 1.00 89.06 82 TYR A N 1
ATOM 637 C CA . TYR A 1 82 ? -2.028 -8.028 -16.466 1.00 89.06 82 TYR A CA 1
ATOM 638 C C . TYR A 1 82 ? -3.113 -9.108 -16.595 1.00 89.06 82 TYR A C 1
ATOM 640 O O . TYR A 1 82 ? -4.064 -9.089 -15.817 1.00 89.06 82 TYR A O 1
ATOM 648 N N . ARG A 1 83 ? -2.963 -10.100 -17.492 1.00 89.50 83 ARG A N 1
ATOM 649 C CA . ARG A 1 83 ? -3.863 -11.278 -17.535 1.00 89.50 83 ARG A CA 1
ATOM 650 C C . ARG A 1 83 ? -3.785 -12.105 -16.265 1.00 89.50 83 ARG A C 1
ATOM 652 O O . ARG A 1 83 ? -4.821 -12.469 -15.721 1.00 89.50 83 ARG A O 1
ATOM 659 N N . TRP A 1 84 ? -2.578 -12.391 -15.787 1.00 89.81 84 TRP A N 1
ATOM 660 C CA . TRP A 1 84 ? -2.400 -13.124 -14.535 1.00 89.81 84 TRP A CA 1
ATOM 661 C C . TRP A 1 84 ? -2.972 -12.355 -13.346 1.00 89.81 84 TRP A C 1
ATOM 663 O O . TRP A 1 84 ? -3.713 -12.930 -12.552 1.00 89.81 84 TRP A O 1
ATOM 673 N N . ALA A 1 85 ? -2.716 -11.046 -13.272 1.00 90.12 85 ALA A N 1
ATOM 674 C CA . ALA A 1 85 ? -3.314 -10.189 -12.251 1.00 90.12 85 ALA A CA 1
ATOM 675 C C . ALA A 1 85 ? -4.853 -10.208 -12.316 1.00 90.12 85 ALA A C 1
ATOM 677 O O . ALA A 1 85 ? -5.511 -10.322 -11.283 1.00 90.12 85 ALA A O 1
ATOM 678 N N . PHE A 1 86 ? -5.435 -10.167 -13.520 1.00 91.62 86 PHE A N 1
ATOM 679 C CA . PHE A 1 86 ? -6.877 -10.306 -13.724 1.00 91.62 86 PHE A CA 1
ATOM 680 C C . PHE A 1 86 ? -7.416 -11.646 -13.206 1.00 91.62 86 PHE A C 1
ATOM 682 O O . PHE A 1 86 ? -8.410 -11.649 -12.484 1.00 91.62 86 PHE A O 1
ATOM 689 N N . ILE A 1 87 ? -6.761 -12.767 -13.527 1.00 91.75 87 ILE A N 1
ATOM 690 C CA . ILE A 1 87 ? -7.178 -14.102 -13.070 1.00 91.75 87 ILE A CA 1
ATOM 691 C C . ILE A 1 87 ? -7.174 -14.166 -11.540 1.00 91.75 87 ILE A C 1
ATOM 693 O O . ILE A 1 87 ? -8.163 -14.590 -10.944 1.00 91.75 87 ILE A O 1
ATOM 697 N N . ILE A 1 88 ? -6.106 -13.688 -10.896 1.00 91.50 88 ILE A N 1
ATOM 698 C CA . ILE A 1 88 ? -6.014 -13.633 -9.429 1.00 91.50 88 ILE A CA 1
ATOM 699 C C . ILE A 1 88 ? -7.160 -12.785 -8.858 1.00 91.50 88 ILE A C 1
ATOM 701 O O . ILE A 1 88 ? -7.861 -13.220 -7.945 1.00 91.50 88 ILE A O 1
ATOM 705 N N . GLN A 1 89 ? -7.411 -11.606 -9.430 1.00 91.81 89 GLN A N 1
ATOM 706 C CA . GLN A 1 89 ? -8.477 -10.713 -8.975 1.00 91.81 89 GLN A CA 1
ATOM 707 C C . GLN A 1 89 ? -9.878 -11.313 -9.166 1.00 91.81 89 GLN A C 1
ATOM 709 O O . GLN A 1 89 ? -10.779 -11.080 -8.353 1.00 91.81 89 GLN A O 1
ATOM 714 N N . LEU A 1 90 ? -10.073 -12.095 -10.226 1.00 92.50 90 LEU A N 1
ATOM 715 C CA . LEU A 1 90 ? -11.312 -12.813 -10.498 1.00 92.50 90 LEU A CA 1
ATOM 716 C C . LEU A 1 90 ? -11.534 -13.925 -9.469 1.00 92.50 90 LEU A C 1
ATOM 718 O O . LEU A 1 90 ? -12.623 -14.010 -8.907 1.00 92.50 90 LEU A O 1
ATOM 722 N N . VAL A 1 91 ? -10.498 -14.699 -9.136 1.00 93.50 91 VAL A N 1
ATOM 723 C CA . VAL A 1 91 ? -10.556 -15.708 -8.063 1.00 93.50 91 VAL A CA 1
ATOM 724 C C . VAL A 1 91 ? -10.908 -15.059 -6.722 1.00 93.50 91 VAL A C 1
ATOM 726 O O . VAL A 1 91 ? -11.828 -15.517 -6.047 1.00 93.50 91 VAL A O 1
ATOM 729 N N . ILE A 1 92 ? -10.264 -13.942 -6.363 1.00 91.38 92 ILE A N 1
ATOM 730 C CA . ILE A 1 92 ? -10.592 -13.190 -5.137 1.00 91.38 92 ILE A CA 1
ATOM 731 C C . ILE A 1 92 ? -12.046 -12.700 -5.167 1.00 91.38 92 ILE A C 1
ATOM 733 O O . ILE A 1 92 ? -12.735 -12.747 -4.150 1.00 91.38 92 ILE A O 1
ATOM 737 N N . THR A 1 93 ? -12.539 -12.255 -6.326 1.00 91.19 93 THR A N 1
ATOM 738 C CA . THR A 1 93 ? -13.938 -11.826 -6.486 1.00 91.19 93 THR A CA 1
ATOM 739 C C . THR A 1 93 ? -14.909 -12.979 -6.239 1.00 91.19 93 THR A C 1
ATOM 741 O O . THR A 1 93 ? -15.890 -12.786 -5.526 1.00 91.19 93 THR A O 1
ATOM 744 N N . ILE A 1 94 ? -14.629 -14.172 -6.770 1.00 91.88 94 ILE A N 1
ATOM 745 C CA . ILE A 1 94 ? -15.453 -15.369 -6.546 1.00 91.88 94 ILE A CA 1
ATOM 746 C C . ILE A 1 94 ? -15.455 -15.742 -5.062 1.00 91.88 94 ILE A C 1
ATOM 748 O O . ILE A 1 94 ? -16.522 -15.931 -4.486 1.00 91.88 94 ILE A O 1
ATOM 752 N N . ILE A 1 95 ? -14.282 -15.790 -4.424 1.00 92.12 95 ILE A N 1
ATOM 753 C CA . ILE A 1 95 ? -14.164 -16.112 -2.995 1.00 92.12 95 ILE A CA 1
ATOM 754 C C . ILE A 1 95 ? -14.949 -15.105 -2.147 1.00 92.12 95 ILE A C 1
ATOM 756 O O . ILE A 1 95 ? -15.696 -15.507 -1.260 1.00 92.12 95 ILE A O 1
ATOM 760 N N . ALA A 1 96 ? -14.822 -13.807 -2.438 1.00 87.94 96 ALA A N 1
ATOM 761 C CA . ALA A 1 96 ? -15.556 -12.755 -1.737 1.00 87.94 96 ALA A CA 1
ATOM 762 C C . ALA A 1 96 ? -17.078 -12.859 -1.940 1.00 87.94 96 ALA A C 1
ATOM 764 O O . ALA A 1 96 ? -17.847 -12.589 -1.023 1.00 87.94 96 ALA A O 1
ATOM 765 N N . PHE A 1 97 ? -17.526 -13.261 -3.131 1.00 88.69 97 PHE A N 1
ATOM 766 C CA . PHE A 1 97 ? -18.946 -13.457 -3.409 1.00 88.69 97 PHE A CA 1
ATOM 767 C C . PHE A 1 97 ? -19.512 -14.668 -2.656 1.00 88.69 97 PHE A C 1
ATOM 769 O O . PHE A 1 97 ? -20.573 -14.576 -2.045 1.00 88.69 97 PHE A O 1
ATOM 776 N N . VAL A 1 98 ? -18.778 -15.784 -2.639 1.00 90.25 98 VAL A N 1
ATOM 777 C CA . VAL A 1 98 ? -19.166 -17.004 -1.912 1.00 90.25 98 VAL A CA 1
ATOM 778 C C . VAL A 1 98 ? -19.120 -16.802 -0.396 1.00 90.25 98 VAL A C 1
ATOM 780 O O . VAL A 1 98 ? -19.911 -17.411 0.319 1.00 90.25 98 VAL A O 1
ATOM 783 N N . SER A 1 99 ? -18.238 -15.938 0.116 1.00 86.94 99 SER A N 1
ATOM 784 C CA . SER A 1 99 ? -18.150 -15.637 1.549 1.00 86.94 99 SER A CA 1
ATOM 785 C C . SER A 1 99 ? -19.178 -14.608 2.035 1.00 86.94 99 SER A C 1
ATOM 787 O O . SER A 1 99 ? -19.410 -14.515 3.240 1.00 86.94 99 SER A O 1
ATOM 789 N N . LEU A 1 100 ? -19.857 -13.894 1.129 1.00 82.50 100 LEU A N 1
ATOM 790 C CA . LEU A 1 100 ? -20.863 -12.875 1.454 1.00 82.50 100 LEU A CA 1
ATOM 791 C C . LEU A 1 100 ? -21.978 -13.350 2.416 1.00 82.50 100 LEU A C 1
ATOM 793 O O . LEU A 1 100 ? -22.329 -12.597 3.329 1.00 82.50 100 LEU A O 1
ATOM 797 N N . PRO A 1 101 ? -22.531 -14.578 2.301 1.00 80.38 101 PRO A N 1
ATOM 798 C CA . PRO A 1 101 ? -23.548 -15.075 3.231 1.00 80.38 101 PRO A CA 1
ATOM 799 C C . PRO A 1 101 ? -23.038 -15.209 4.673 1.00 80.38 101 PRO A C 1
ATOM 801 O O . PRO A 1 101 ? -23.806 -15.026 5.615 1.00 80.38 101 PRO A O 1
ATOM 804 N N . LEU A 1 102 ? -21.742 -15.492 4.859 1.00 77.88 102 LEU A N 1
ATOM 805 C CA . LEU A 1 102 ? -21.129 -15.610 6.186 1.00 77.88 102 LEU A CA 1
ATOM 806 C C . LEU A 1 102 ? -21.068 -14.259 6.903 1.00 77.88 102 LEU A C 1
ATOM 808 O O . LEU A 1 102 ? -21.103 -14.213 8.128 1.00 77.88 102 LEU A O 1
ATOM 812 N N . TRP A 1 103 ? -20.986 -13.166 6.143 1.00 73.38 103 TRP A N 1
ATOM 813 C CA . TRP A 1 103 ? -20.887 -11.815 6.689 1.00 73.38 103 TRP A CA 1
ATOM 814 C C . TRP A 1 103 ? -22.266 -11.319 7.131 1.00 73.38 103 TRP A C 1
ATOM 816 O O . TRP A 1 103 ? -22.403 -10.805 8.236 1.00 73.38 103 TRP A O 1
ATOM 826 N N . ARG A 1 104 ? -23.311 -11.599 6.338 1.00 65.75 104 ARG A N 1
ATOM 827 C CA . ARG A 1 104 ? -24.708 -11.257 6.675 1.00 65.75 104 ARG A CA 1
ATOM 828 C C . ARG A 1 104 ? -25.188 -11.915 7.971 1.00 65.75 104 ARG A C 1
ATOM 830 O O . ARG A 1 104 ? -25.861 -11.276 8.765 1.00 65.75 104 ARG A O 1
ATOM 837 N N . LYS A 1 105 ? -24.776 -13.161 8.230 1.00 59.91 105 LYS A N 1
ATOM 838 C CA . LYS A 1 105 ? -25.124 -13.877 9.470 1.00 59.91 105 LYS A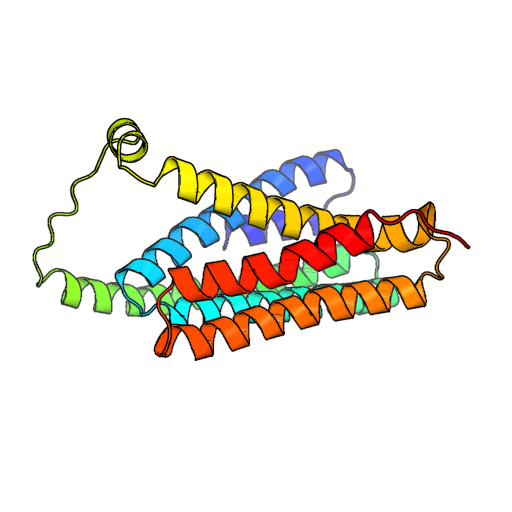 CA 1
ATOM 839 C C . LYS A 1 105 ? -24.563 -13.204 10.735 1.00 59.91 105 LYS A C 1
ATOM 841 O O . LYS A 1 105 ? -25.113 -13.381 11.817 1.00 59.91 105 LYS A O 1
ATOM 846 N N . ASN A 1 106 ? -23.473 -12.448 10.602 1.00 58.69 106 ASN A N 1
ATOM 847 C CA . ASN A 1 106 ? -22.877 -11.693 11.701 1.00 58.69 106 ASN A CA 1
ATOM 848 C C . ASN A 1 106 ? -23.599 -10.350 11.934 1.00 58.69 106 ASN A C 1
ATOM 850 O O . ASN A 1 106 ? -23.684 -9.909 13.080 1.00 58.69 106 ASN A O 1
ATOM 854 N N . ASP A 1 107 ? -24.166 -9.739 10.889 1.00 58.03 107 ASP A N 1
ATOM 855 C CA . ASP A 1 107 ? -24.965 -8.508 10.999 1.00 58.03 107 ASP A CA 1
ATOM 856 C C . ASP A 1 107 ? -26.309 -8.750 11.700 1.00 58.03 107 ASP A C 1
ATOM 858 O O . ASP A 1 107 ? -26.665 -7.980 12.592 1.00 58.03 107 ASP A O 1
ATOM 862 N N . ASP A 1 108 ? -26.988 -9.869 11.420 1.00 52.84 108 ASP A N 1
ATOM 863 C CA . ASP A 1 108 ? -28.246 -10.234 12.101 1.00 52.84 108 ASP A CA 1
ATOM 864 C C . ASP A 1 108 ? -28.054 -10.404 13.624 1.00 52.84 108 ASP A C 1
ATOM 866 O O . ASP A 1 108 ? -28.963 -10.163 14.416 1.00 52.84 108 ASP A O 1
ATOM 870 N N . SER A 1 109 ? -26.848 -10.787 14.065 1.00 50.22 109 SER A N 1
ATOM 871 C CA . SER A 1 109 ? -26.500 -10.870 15.492 1.00 50.22 109 SER A CA 1
ATOM 872 C C . SER A 1 109 ? -26.108 -9.523 16.118 1.00 50.22 109 SER A C 1
ATOM 874 O O . SER A 1 109 ? -26.166 -9.372 17.340 1.00 50.22 109 SER A O 1
ATOM 876 N N . ALA A 1 110 ? -25.728 -8.540 15.296 1.00 50.81 110 ALA A N 1
ATOM 877 C CA . ALA A 1 110 ? -25.385 -7.184 15.717 1.00 50.81 110 ALA A CA 1
ATOM 878 C C . ALA A 1 110 ? -26.603 -6.238 15.720 1.00 50.81 110 ALA A C 1
ATOM 880 O O . ALA A 1 110 ? -26.624 -5.290 16.509 1.00 50.81 110 ALA A O 1
ATOM 881 N N . GLU A 1 111 ? -27.637 -6.507 14.913 1.00 47.66 111 GLU A N 1
ATOM 882 C CA . GLU A 1 111 ? -28.894 -5.738 14.894 1.00 47.66 111 GLU A CA 1
ATOM 883 C C . GLU A 1 111 ? -29.694 -5.828 16.205 1.00 47.66 111 GLU A C 1
ATOM 885 O O . GLU A 1 111 ? -30.437 -4.902 16.536 1.00 47.66 111 GLU A O 1
ATOM 890 N N . THR A 1 112 ? -29.480 -6.857 17.030 1.00 42.38 112 THR A N 1
ATOM 891 C CA . THR A 1 112 ? -30.097 -6.961 18.368 1.00 42.38 112 THR A CA 1
ATOM 892 C C . THR A 1 112 ? -29.544 -5.928 19.364 1.00 42.38 112 THR A C 1
ATOM 894 O O . THR A 1 112 ? -30.151 -5.680 20.406 1.00 42.38 112 THR A O 1
ATOM 897 N N . ALA A 1 113 ? -28.414 -5.279 19.059 1.00 41.84 113 ALA A N 1
ATOM 898 C CA . ALA A 1 113 ? -27.855 -4.184 19.846 1.00 41.84 113 ALA A CA 1
ATOM 899 C C . ALA A 1 113 ? -28.164 -2.840 19.167 1.00 41.84 113 ALA A C 1
ATOM 901 O O . ALA A 1 113 ? -27.329 -2.282 18.457 1.00 41.84 113 ALA A O 1
ATOM 902 N N . GLY A 1 114 ? -29.372 -2.319 19.404 1.00 41.75 114 GLY A N 1
ATOM 903 C CA . GLY A 1 114 ? -29.919 -1.085 18.829 1.00 41.75 114 GLY A CA 1
ATOM 904 C C . GLY A 1 114 ? -29.012 0.151 18.904 1.00 41.75 114 GLY A C 1
ATOM 905 O O . GLY A 1 114 ? -29.192 1.034 19.741 1.00 41.75 114 GLY A O 1
ATOM 906 N N . LYS A 1 115 ? -28.074 0.275 17.965 1.00 42.88 115 LYS A N 1
ATOM 907 C CA . LYS A 1 115 ? -27.383 1.524 17.650 1.00 42.88 115 LYS A CA 1
ATOM 908 C C . LYS A 1 115 ? -28.010 2.095 16.391 1.00 42.88 115 LYS A C 1
ATOM 910 O O . LYS A 1 115 ? -27.608 1.788 15.272 1.00 42.88 115 LYS A O 1
ATOM 915 N N . THR A 1 116 ? -28.988 2.974 16.591 1.00 40.09 116 THR A N 1
ATOM 916 C CA . THR A 1 116 ? -29.454 3.919 15.573 1.00 40.09 116 THR A CA 1
ATOM 917 C C . THR A 1 116 ? -28.242 4.646 14.998 1.00 40.09 116 THR A C 1
ATOM 919 O O . THR A 1 116 ? -27.700 5.570 15.613 1.00 40.09 116 THR A O 1
ATOM 922 N N . THR A 1 117 ? -27.779 4.210 13.832 1.00 50.78 117 THR A N 1
ATOM 923 C CA . THR A 1 117 ? -26.654 4.841 13.153 1.00 50.78 117 THR A CA 1
ATOM 924 C C . THR A 1 117 ? -27.195 6.138 12.568 1.00 50.78 117 THR A C 1
ATOM 926 O O . THR A 1 117 ? -27.810 6.144 11.502 1.00 50.78 117 THR A O 1
ATOM 929 N N . ARG A 1 118 ? -27.063 7.248 13.309 1.00 54.34 118 ARG A N 1
ATOM 930 C CA . ARG A 1 118 ? -27.408 8.582 12.801 1.00 54.34 118 ARG A CA 1
ATOM 931 C C . ARG A 1 118 ? -26.631 8.785 11.504 1.00 54.34 118 ARG A C 1
ATOM 933 O O . ARG A 1 118 ? -25.402 8.836 11.526 1.00 54.34 118 ARG A O 1
ATOM 940 N N . LYS A 1 119 ? -27.344 8.908 10.382 1.00 53.44 119 LYS A N 1
ATOM 941 C CA . LYS A 1 119 ? -26.778 9.378 9.114 1.00 53.44 119 LYS A CA 1
ATOM 942 C C . LYS A 1 119 ? -26.368 10.838 9.305 1.00 53.44 119 LYS A C 1
ATOM 944 O O . LYS A 1 119 ? -27.139 11.746 9.016 1.00 53.44 119 LYS A O 1
ATOM 949 N N . ASN A 1 120 ? -25.185 11.059 9.869 1.00 63.34 120 ASN A N 1
ATOM 950 C CA . ASN A 1 120 ? -24.616 12.393 9.985 1.00 63.34 120 ASN A CA 1
ATOM 951 C C . ASN A 1 120 ? -24.358 12.912 8.570 1.00 63.34 120 ASN A C 1
ATOM 953 O O . ASN A 1 120 ? -23.679 12.260 7.775 1.00 63.34 120 ASN A O 1
ATOM 957 N N . THR A 1 121 ? -24.892 14.084 8.246 1.00 76.06 121 THR A N 1
ATOM 958 C CA . THR A 1 121 ? -24.605 14.738 6.967 1.00 76.06 121 THR A CA 1
ATOM 959 C C . THR A 1 121 ? -23.108 15.064 6.898 1.00 76.06 121 THR A C 1
ATOM 961 O O . THR A 1 121 ? -22.507 15.402 7.919 1.00 76.06 121 THR A O 1
ATOM 964 N N . LEU A 1 122 ? -22.496 15.026 5.707 1.00 76.44 122 LEU A N 1
ATOM 965 C CA . LEU A 1 122 ? -21.091 15.426 5.481 1.00 76.44 122 LEU A CA 1
ATOM 966 C C . LEU A 1 122 ? -20.734 16.750 6.185 1.00 76.44 122 LEU A C 1
ATOM 968 O O . LEU A 1 122 ? -19.686 16.876 6.813 1.00 76.44 122 LEU A O 1
ATOM 972 N N . THR A 1 123 ? -21.657 17.710 6.175 1.00 76.44 123 THR A N 1
ATOM 973 C CA . THR A 1 123 ? -21.519 19.014 6.834 1.00 76.44 123 THR A CA 1
ATOM 974 C C . THR A 1 123 ? -21.412 18.928 8.361 1.00 76.44 123 THR A C 1
ATOM 976 O O . THR A 1 123 ? -20.746 19.755 8.978 1.00 76.44 123 THR A O 1
ATOM 979 N N . GLN A 1 124 ? -22.059 17.944 8.991 1.00 78.44 124 GLN A N 1
ATOM 980 C CA . GLN A 1 124 ? -21.969 17.695 10.435 1.00 78.44 124 GLN A CA 1
ATOM 981 C C . GLN A 1 124 ? -20.665 16.971 10.791 1.00 78.44 124 GLN A C 1
ATOM 983 O O . GLN A 1 124 ? -20.046 17.298 11.800 1.00 78.44 124 GLN A O 1
ATOM 988 N N . LEU A 1 125 ? -20.200 16.063 9.925 1.00 78.44 125 LEU A N 1
ATOM 989 C CA . LEU A 1 125 ? -18.898 15.398 10.053 1.00 78.44 125 LEU A CA 1
ATOM 990 C C . LEU A 1 125 ? -17.730 16.389 10.011 1.00 78.44 125 LEU A C 1
ATOM 992 O O . LEU A 1 125 ? -16.827 16.306 10.835 1.00 78.44 125 LEU A O 1
ATOM 996 N N . ILE A 1 126 ? -17.775 17.379 9.116 1.00 81.75 126 ILE A N 1
ATOM 997 C CA . ILE A 1 126 ? -16.728 18.415 9.007 1.00 81.75 126 ILE A CA 1
ATOM 998 C C . ILE A 1 126 ? -16.655 19.306 10.262 1.00 81.75 126 ILE A C 1
ATOM 1000 O O . ILE A 1 126 ? -15.601 19.872 10.563 1.00 81.75 126 ILE A O 1
ATOM 1004 N N . LYS A 1 127 ? -17.770 19.451 10.990 1.00 83.00 127 LYS A N 1
ATOM 1005 C CA . LYS A 1 127 ? -17.864 20.272 12.208 1.00 83.00 127 LYS A CA 1
ATOM 1006 C C . LYS A 1 127 ? -17.395 19.547 13.473 1.00 83.00 127 LYS A C 1
ATOM 1008 O O . LYS A 1 127 ? -17.238 20.201 14.500 1.00 83.00 127 LYS A O 1
ATOM 1013 N N . LEU A 1 128 ? -17.168 18.233 13.420 1.00 82.50 128 LEU A N 1
ATOM 1014 C CA . LEU A 1 128 ? -16.666 17.479 14.567 1.00 82.50 128 LEU A CA 1
ATOM 1015 C C . LEU A 1 128 ? -15.231 17.917 14.918 1.00 82.50 128 LEU A C 1
ATOM 1017 O O . LEU A 1 128 ? -14.379 18.033 14.026 1.00 82.50 128 LEU A O 1
ATOM 1021 N N . PRO A 1 129 ? -14.933 18.140 16.210 1.00 78.75 129 PRO A N 1
ATOM 1022 C CA . PRO A 1 129 ? -13.592 18.501 16.644 1.00 78.75 129 PRO A CA 1
ATOM 1023 C C . PRO A 1 129 ? -12.611 17.368 16.311 1.00 78.75 129 PRO A C 1
ATOM 1025 O O . PRO A 1 129 ? -12.896 16.194 16.527 1.00 78.75 129 PRO A O 1
ATOM 1028 N N . GLY A 1 130 ? -11.452 17.722 15.752 1.00 80.94 130 GLY A N 1
ATOM 1029 C CA . GLY A 1 130 ? -10.388 16.772 15.406 1.00 80.94 130 GLY A CA 1
ATOM 1030 C C . GLY A 1 130 ? -10.461 16.165 13.999 1.00 80.94 130 GLY A C 1
ATOM 1031 O O . GLY A 1 130 ? -9.415 15.792 13.477 1.00 80.94 130 GLY A O 1
ATOM 1032 N N . VAL A 1 131 ? -11.618 16.159 13.320 1.00 85.88 131 VAL A N 1
ATOM 1033 C CA . VAL A 1 131 ? -11.762 15.528 11.985 1.00 85.88 131 VAL A CA 1
ATOM 1034 C C . VAL A 1 131 ? -10.829 16.147 10.946 1.00 85.88 131 VAL A C 1
ATOM 1036 O O . VAL A 1 131 ? -10.135 15.431 10.229 1.00 85.88 131 VAL A O 1
ATOM 1039 N N . LYS A 1 132 ? -10.737 17.482 10.914 1.00 86.69 132 LYS A N 1
ATOM 1040 C CA . LYS A 1 132 ? -9.829 18.193 9.998 1.00 86.69 132 LYS A CA 1
ATOM 1041 C C . LYS A 1 132 ? -8.360 17.836 10.243 1.00 86.69 132 LYS A C 1
ATOM 1043 O O . LYS A 1 132 ? -7.601 17.689 9.293 1.00 86.69 132 LYS A O 1
ATOM 1048 N N . SER A 1 133 ? -7.971 17.672 11.510 1.00 84.88 133 SER A N 1
ATOM 1049 C CA . SER A 1 133 ? -6.608 17.275 11.876 1.00 84.88 133 SER A CA 1
ATOM 1050 C C . SER A 1 133 ? -6.327 15.835 11.446 1.00 84.88 133 SER A C 1
ATOM 1052 O O . SER A 1 133 ? -5.301 15.579 10.826 1.00 84.88 133 SER A O 1
ATOM 1054 N N . THR A 1 134 ? -7.266 14.910 11.668 1.00 85.69 134 THR A N 1
ATOM 1055 C CA . THR A 1 134 ? -7.138 13.520 11.210 1.00 85.69 134 THR A CA 1
ATOM 1056 C C . THR A 1 134 ? -7.045 13.420 9.689 1.00 85.69 134 THR A C 1
ATOM 1058 O O . THR A 1 134 ? -6.217 12.666 9.189 1.00 85.69 134 THR A O 1
ATOM 1061 N N . TRP A 1 135 ? -7.829 14.204 8.944 1.00 88.06 135 TRP A N 1
ATOM 1062 C CA . TRP A 1 135 ? -7.732 14.258 7.482 1.00 88.06 135 TRP A CA 1
ATOM 1063 C C . TRP A 1 135 ? -6.384 14.782 7.003 1.00 88.06 135 TRP A C 1
ATOM 1065 O O . TRP A 1 135 ? -5.820 14.204 6.082 1.00 88.06 135 TRP A O 1
ATOM 1075 N N . LEU A 1 136 ? -5.844 15.828 7.633 1.00 87.94 136 LEU A N 1
ATOM 1076 C CA . LEU A 1 136 ? -4.518 16.349 7.291 1.00 87.94 136 LEU A CA 1
ATOM 1077 C C . LEU A 1 136 ? -3.409 15.335 7.573 1.00 87.94 136 LEU A C 1
ATOM 1079 O O . LEU A 1 136 ? -2.537 15.146 6.730 1.00 87.94 136 LEU A O 1
ATOM 1083 N N . VAL A 1 137 ? -3.454 14.661 8.725 1.00 87.31 137 VAL A N 1
ATOM 1084 C CA . VAL A 1 137 ? -2.479 13.615 9.065 1.00 87.31 137 VAL A CA 1
ATOM 1085 C C . VAL A 1 137 ? -2.565 12.462 8.068 1.00 87.31 137 VAL A C 1
ATOM 1087 O O . VAL A 1 137 ? -1.533 12.044 7.553 1.00 87.31 137 VAL A O 1
ATOM 1090 N N . LEU A 1 138 ? -3.777 11.998 7.746 1.00 86.69 138 LEU A N 1
ATOM 1091 C CA . LEU A 1 138 ? -3.991 10.915 6.786 1.00 86.69 138 LEU A CA 1
ATOM 1092 C C . LEU A 1 138 ? -3.531 11.308 5.378 1.00 86.69 138 LEU A C 1
ATOM 1094 O O . LEU A 1 138 ? -2.841 10.543 4.710 1.00 86.69 138 LEU A O 1
ATOM 1098 N N . PHE A 1 139 ? -3.869 12.521 4.940 1.00 90.25 139 PHE A N 1
ATOM 1099 C CA . PHE A 1 139 ? -3.422 13.060 3.662 1.00 90.25 139 PHE A CA 1
ATOM 1100 C C . PHE A 1 139 ? -1.896 13.130 3.597 1.00 90.25 139 PHE A C 1
ATOM 1102 O O . PHE A 1 139 ? -1.310 12.655 2.627 1.00 90.25 139 PHE A O 1
ATOM 1109 N N . GLY A 1 140 ? -1.246 13.664 4.634 1.00 89.62 140 GLY A N 1
ATOM 1110 C CA . GLY A 1 140 ? 0.210 13.753 4.711 1.00 89.62 140 GLY A CA 1
ATOM 1111 C C . GLY A 1 140 ? 0.878 12.380 4.698 1.00 89.62 140 GLY A C 1
ATOM 1112 O O . GLY A 1 140 ? 1.792 12.158 3.905 1.00 89.62 140 GLY A O 1
ATOM 1113 N N . SER A 1 141 ? 0.393 11.435 5.510 1.00 86.50 141 SER A N 1
ATOM 1114 C CA . SER A 1 141 ? 0.960 10.085 5.572 1.00 86.50 141 SER A CA 1
ATOM 1115 C C . SER A 1 141 ? 0.791 9.327 4.258 1.00 86.50 141 SER A C 1
ATOM 1117 O O . SER A 1 141 ? 1.753 8.742 3.770 1.00 86.50 141 SER A O 1
ATOM 1119 N N . CYS A 1 142 ? -0.398 9.375 3.650 1.00 88.38 142 CYS A N 1
ATOM 1120 C CA . CYS A 1 142 ? -0.657 8.702 2.377 1.00 88.38 142 CYS A CA 1
ATOM 1121 C C . CYS A 1 142 ? 0.096 9.360 1.218 1.00 88.38 142 CYS A C 1
ATOM 1123 O O . CYS A 1 142 ? 0.588 8.657 0.340 1.00 88.38 142 CYS A O 1
ATOM 1125 N N . SER A 1 143 ? 0.226 10.690 1.216 1.00 89.31 143 SER A N 1
ATOM 1126 C CA . SER A 1 143 ? 1.002 11.405 0.195 1.00 89.31 143 SER A CA 1
ATOM 1127 C C . SER A 1 143 ? 2.479 11.040 0.275 1.00 89.31 143 SER A C 1
ATOM 1129 O O . SER A 1 143 ? 3.090 10.750 -0.751 1.00 89.31 143 SER A O 1
ATOM 1131 N N . LEU A 1 144 ? 3.042 11.002 1.487 1.00 88.56 144 LEU A N 1
ATOM 1132 C CA . LEU A 1 144 ? 4.426 10.588 1.705 1.00 88.56 144 LEU A CA 1
ATOM 1133 C C . LEU A 1 144 ? 4.632 9.137 1.258 1.00 88.56 144 LEU A C 1
ATOM 1135 O O . LEU A 1 144 ? 5.549 8.868 0.489 1.00 88.56 144 LEU A O 1
ATOM 1139 N N . GLU A 1 145 ? 3.745 8.221 1.658 1.00 86.44 145 GLU A N 1
ATOM 1140 C CA . GLU A 1 145 ? 3.791 6.816 1.234 1.00 86.44 145 GLU A CA 1
ATOM 1141 C C . GLU A 1 145 ? 3.748 6.681 -0.296 1.00 86.44 145 GLU A C 1
ATOM 1143 O O . GLU A 1 145 ? 4.592 6.010 -0.892 1.00 86.44 145 GLU A O 1
ATOM 1148 N N . TYR A 1 146 ? 2.804 7.353 -0.954 1.00 87.62 146 TYR A N 1
ATOM 1149 C CA . TYR A 1 146 ? 2.614 7.219 -2.394 1.00 87.62 146 TYR A CA 1
ATOM 1150 C C . TYR A 1 146 ? 3.774 7.816 -3.196 1.00 87.62 146 TYR A C 1
ATOM 1152 O O . TYR A 1 146 ? 4.277 7.168 -4.118 1.00 87.62 146 TYR A O 1
ATOM 1160 N N . VAL A 1 147 ? 4.233 9.022 -2.841 1.00 89.00 147 VAL A N 1
ATOM 1161 C CA . VAL A 1 147 ? 5.358 9.688 -3.518 1.00 89.00 147 VAL A CA 1
ATOM 1162 C C . VAL A 1 147 ? 6.639 8.884 -3.330 1.00 89.00 147 VAL A C 1
ATOM 1164 O O . VAL A 1 147 ? 7.321 8.596 -4.313 1.00 89.00 147 VAL A O 1
ATOM 1167 N N . SER A 1 148 ? 6.943 8.455 -2.101 1.00 86.62 148 SER A N 1
ATOM 1168 C CA . SER A 1 148 ? 8.107 7.608 -1.843 1.00 86.62 148 SER A CA 1
ATOM 1169 C C . SER A 1 148 ? 8.010 6.290 -2.610 1.00 86.62 148 SER A C 1
ATOM 1171 O O . SER A 1 148 ? 8.948 5.945 -3.321 1.00 86.62 148 SER A O 1
ATOM 1173 N N . GLY A 1 149 ? 6.886 5.575 -2.566 1.00 84.12 149 GLY A N 1
ATOM 1174 C CA . GLY A 1 149 ? 6.745 4.296 -3.268 1.00 84.12 149 GLY A CA 1
ATOM 1175 C C . GLY A 1 149 ? 6.900 4.401 -4.790 1.00 84.12 149 GLY A C 1
ATOM 1176 O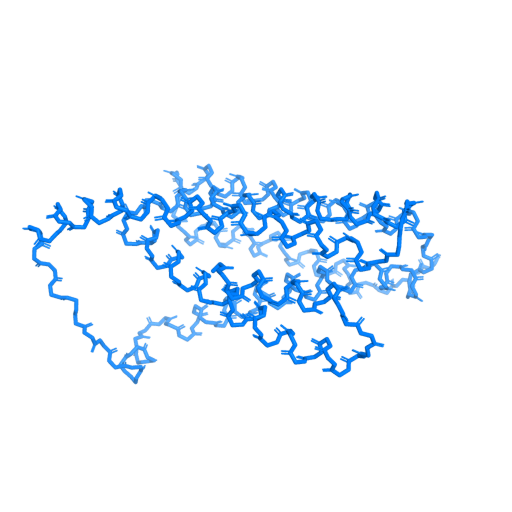 O . GLY A 1 149 ? 7.533 3.545 -5.403 1.00 84.12 149 GLY A O 1
ATOM 1177 N N . THR A 1 150 ? 6.367 5.460 -5.406 1.00 84.94 150 THR A N 1
ATOM 1178 C CA . THR A 1 150 ? 6.357 5.599 -6.873 1.00 84.94 150 THR A CA 1
ATOM 1179 C C . THR A 1 150 ? 7.618 6.246 -7.450 1.00 84.94 150 THR A C 1
ATOM 1181 O O . THR A 1 150 ? 8.035 5.861 -8.540 1.00 84.94 150 THR A O 1
ATOM 1184 N N . TRP A 1 151 ? 8.261 7.177 -6.737 1.00 86.62 151 TRP A N 1
ATOM 1185 C CA . TRP A 1 151 ? 9.404 7.941 -7.266 1.00 86.62 151 TRP A CA 1
ATOM 1186 C C . TRP A 1 151 ? 10.768 7.499 -6.726 1.00 86.62 151 TRP A C 1
ATOM 1188 O O . TRP A 1 151 ? 11.786 7.929 -7.268 1.00 86.62 151 TRP A O 1
ATOM 1198 N N . SER A 1 152 ? 10.836 6.637 -5.700 1.00 85.25 152 SER A N 1
ATOM 1199 C CA . SER A 1 152 ? 12.120 6.260 -5.077 1.00 85.25 152 SER A CA 1
ATOM 1200 C C . SER A 1 152 ? 13.129 5.669 -6.062 1.00 85.25 152 SER A C 1
ATOM 1202 O O . SER A 1 152 ? 14.294 6.057 -6.038 1.00 85.25 152 SER A O 1
ATOM 1204 N N . SER A 1 153 ? 12.709 4.760 -6.949 1.00 82.75 153 SER A N 1
ATOM 1205 C CA . SER A 1 153 ? 13.620 4.148 -7.927 1.00 82.75 153 SER A CA 1
ATOM 1206 C C . SER A 1 153 ? 14.184 5.190 -8.894 1.00 82.75 153 SER A C 1
ATOM 1208 O O . SER A 1 153 ? 15.398 5.283 -9.064 1.00 82.75 153 SER A O 1
ATOM 1210 N N . SER A 1 154 ? 13.317 6.014 -9.484 1.00 85.94 154 SER A N 1
ATOM 1211 C CA . SER A 1 154 ? 13.709 7.052 -10.437 1.00 85.94 154 SER A CA 1
ATOM 1212 C C . SER A 1 154 ? 14.578 8.131 -9.795 1.00 85.94 154 SER A C 1
ATOM 1214 O O . SER A 1 154 ? 15.532 8.578 -10.421 1.00 85.94 154 SER A O 1
ATOM 1216 N N . PHE A 1 155 ? 14.306 8.518 -8.547 1.00 86.81 155 PHE A N 1
ATOM 1217 C CA . PHE A 1 155 ? 15.126 9.481 -7.810 1.00 86.81 155 PHE A CA 1
ATOM 1218 C C . PHE A 1 155 ? 16.536 8.943 -7.527 1.00 86.81 155 PHE A C 1
ATOM 1220 O O . PHE A 1 155 ? 17.526 9.634 -7.767 1.00 86.81 155 PHE A O 1
ATOM 1227 N N . LEU A 1 156 ? 16.648 7.695 -7.061 1.00 85.62 156 LEU A N 1
ATOM 1228 C CA . LEU A 1 156 ? 17.945 7.082 -6.759 1.00 85.62 156 LEU A CA 1
ATOM 1229 C C . LEU A 1 156 ? 18.799 6.893 -8.021 1.00 85.62 156 LEU A C 1
ATOM 1231 O O . LEU A 1 156 ? 20.003 7.140 -7.984 1.00 85.62 156 LEU A O 1
ATOM 1235 N N . VAL A 1 157 ? 18.186 6.507 -9.141 1.00 86.56 157 VAL A N 1
ATOM 1236 C CA . VAL A 1 157 ? 18.905 6.310 -10.409 1.00 86.56 157 VAL A CA 1
ATOM 1237 C C . VAL A 1 157 ? 19.250 7.647 -11.071 1.00 86.56 157 VAL A C 1
ATOM 1239 O O . VAL A 1 157 ? 20.416 7.901 -11.355 1.00 86.56 157 VAL A O 1
ATOM 1242 N N . ASN A 1 158 ? 18.267 8.529 -11.280 1.00 86.62 158 ASN A N 1
ATOM 1243 C CA . ASN A 1 158 ? 18.457 9.736 -12.093 1.00 86.62 158 ASN A CA 1
ATOM 1244 C C . ASN A 1 158 ? 19.101 10.897 -11.326 1.00 86.62 158 ASN A C 1
ATOM 1246 O O . ASN A 1 158 ? 19.840 11.674 -11.919 1.00 86.62 158 ASN A O 1
ATOM 1250 N N . SER A 1 159 ? 18.809 11.052 -10.029 1.00 84.88 159 SER A N 1
ATOM 1251 C CA . SER A 1 159 ? 19.312 12.185 -9.233 1.00 84.88 159 SER A CA 1
ATOM 1252 C C . SER A 1 159 ? 20.533 11.830 -8.388 1.00 84.88 159 SER A C 1
ATOM 1254 O O . SER A 1 159 ? 21.358 12.700 -8.128 1.00 84.88 159 SER A O 1
ATOM 1256 N N . ARG A 1 160 ? 20.654 10.574 -7.938 1.00 81.38 160 ARG A N 1
ATOM 1257 C CA . ARG A 1 160 ? 21.768 10.112 -7.085 1.00 81.38 160 ARG A CA 1
ATOM 1258 C C . ARG A 1 160 ? 22.771 9.217 -7.833 1.00 81.38 160 ARG A C 1
ATOM 1260 O O . ARG A 1 160 ? 23.736 8.767 -7.228 1.00 81.38 160 ARG A O 1
ATOM 1267 N N . GLY A 1 161 ? 22.557 8.950 -9.126 1.00 82.19 161 GLY A N 1
ATOM 1268 C CA . GLY A 1 161 ? 23.491 8.196 -9.974 1.00 82.19 161 GLY A CA 1
ATOM 1269 C C . GLY A 1 161 ? 23.710 6.738 -9.551 1.00 82.19 161 GLY A C 1
ATOM 1270 O O . GLY A 1 161 ? 24.711 6.130 -9.925 1.00 82.19 161 GLY A O 1
ATOM 1271 N N . LEU A 1 162 ? 22.812 6.165 -8.743 1.00 84.31 162 LEU A N 1
ATOM 1272 C CA . LEU A 1 162 ? 22.936 4.784 -8.284 1.00 84.31 162 LEU A CA 1
ATOM 1273 C C . LEU A 1 162 ? 22.614 3.803 -9.415 1.00 84.31 162 LEU A C 1
ATOM 1275 O O . LEU A 1 162 ? 21.711 4.020 -10.220 1.00 84.31 162 LEU A O 1
ATOM 1279 N N . ALA A 1 163 ? 23.312 2.668 -9.420 1.00 87.25 163 ALA A N 1
ATOM 1280 C CA . ALA A 1 163 ? 22.990 1.560 -10.310 1.00 87.25 163 ALA A CA 1
ATOM 1281 C C . ALA A 1 163 ? 21.550 1.058 -10.080 1.00 87.25 163 ALA A C 1
ATOM 1283 O O . ALA A 1 163 ? 21.078 0.995 -8.940 1.00 87.25 163 ALA A O 1
ATOM 1284 N N . VAL A 1 164 ? 20.886 0.639 -11.162 1.00 83.69 164 VAL A N 1
ATOM 1285 C CA . VAL A 1 164 ? 19.489 0.162 -11.163 1.00 83.69 164 VAL A CA 1
ATOM 1286 C C . VAL A 1 164 ? 19.273 -0.971 -10.153 1.00 83.69 164 VAL A C 1
ATOM 1288 O O . VAL A 1 164 ? 18.290 -0.949 -9.413 1.00 83.69 164 VAL A O 1
ATOM 1291 N N . ASP A 1 165 ? 20.228 -1.898 -10.041 1.00 81.00 165 ASP A N 1
ATOM 1292 C CA . ASP A 1 165 ? 20.151 -3.028 -9.105 1.00 81.00 165 ASP A CA 1
ATOM 1293 C C . ASP A 1 165 ? 20.140 -2.571 -7.639 1.00 81.00 165 ASP A C 1
ATOM 1295 O O . ASP A 1 165 ? 19.349 -3.055 -6.826 1.00 81.00 165 ASP A O 1
ATOM 1299 N N . LYS A 1 166 ? 20.977 -1.580 -7.297 1.00 83.00 166 LYS A N 1
ATOM 1300 C CA . LYS A 1 166 ? 21.016 -1.004 -5.944 1.00 83.00 166 LYS A CA 1
ATOM 1301 C C . LYS A 1 166 ? 19.737 -0.226 -5.642 1.00 83.00 166 LYS A C 1
ATOM 1303 O O . LYS A 1 166 ? 19.204 -0.339 -4.541 1.00 83.00 166 LYS A O 1
ATOM 1308 N N . ALA A 1 167 ? 19.214 0.524 -6.612 1.00 83.06 167 ALA A N 1
ATOM 1309 C CA . ALA A 1 167 ? 17.953 1.248 -6.460 1.00 83.06 167 ALA A CA 1
ATOM 1310 C C . ALA A 1 167 ? 16.764 0.295 -6.233 1.00 83.06 167 ALA A C 1
ATOM 1312 O O . ALA A 1 167 ? 15.938 0.540 -5.352 1.00 83.06 167 ALA A O 1
ATOM 1313 N N . ALA A 1 168 ? 16.704 -0.825 -6.959 1.00 80.56 168 ALA A N 1
ATOM 1314 C CA . ALA A 1 168 ? 15.684 -1.856 -6.760 1.00 80.56 168 ALA A CA 1
ATOM 1315 C C . ALA A 1 168 ? 15.762 -2.498 -5.361 1.00 80.56 168 ALA A C 1
ATOM 1317 O O . ALA A 1 168 ? 14.728 -2.759 -4.736 1.00 80.56 168 ALA A O 1
ATOM 1318 N N . LEU A 1 169 ? 16.975 -2.698 -4.832 1.00 83.62 169 LEU A N 1
ATOM 1319 C CA . LEU A 1 169 ? 17.177 -3.188 -3.467 1.00 83.62 169 LEU A CA 1
ATOM 1320 C C . LEU A 1 169 ? 16.623 -2.202 -2.428 1.00 83.62 169 LEU A C 1
ATOM 1322 O O . LEU A 1 169 ? 15.876 -2.619 -1.545 1.00 83.62 169 LEU A O 1
ATOM 1326 N N . PHE A 1 170 ? 16.895 -0.899 -2.559 1.00 84.56 170 PHE A N 1
ATOM 1327 C CA . PHE A 1 170 ? 16.334 0.121 -1.658 1.00 84.56 170 PHE A CA 1
ATOM 1328 C C . PHE A 1 170 ? 14.803 0.163 -1.682 1.00 84.56 170 PHE A C 1
ATOM 1330 O O . PHE A 1 170 ? 14.176 0.255 -0.628 1.00 84.56 170 PHE A O 1
ATOM 1337 N N . VAL A 1 171 ? 14.186 0.036 -2.860 1.00 84.06 171 VAL A N 1
ATOM 1338 C CA . VAL A 1 171 ? 12.720 -0.039 -2.986 1.00 84.06 171 VAL A CA 1
ATOM 1339 C C . VAL A 1 171 ? 12.165 -1.296 -2.308 1.00 84.06 171 VAL A C 1
ATOM 1341 O O . VAL A 1 171 ? 11.132 -1.243 -1.641 1.00 84.06 171 VAL A O 1
ATOM 1344 N N . THR A 1 172 ? 12.869 -2.423 -2.413 1.00 82.62 172 THR A N 1
ATOM 1345 C CA . THR A 1 172 ? 12.485 -3.668 -1.729 1.00 82.62 172 THR A CA 1
ATOM 1346 C C . THR A 1 172 ? 12.558 -3.509 -0.210 1.00 82.62 172 THR A C 1
ATOM 1348 O O . THR A 1 172 ? 11.625 -3.894 0.493 1.00 82.62 172 THR A O 1
ATOM 1351 N N . VAL A 1 173 ? 13.623 -2.883 0.304 1.00 86.06 173 VAL A N 1
ATOM 1352 C CA . VAL A 1 173 ? 13.765 -2.560 1.734 1.00 86.06 173 VAL A CA 1
ATOM 1353 C C . VAL A 1 173 ? 12.667 -1.602 2.194 1.00 86.06 173 VAL A C 1
ATOM 1355 O O . VAL A 1 173 ? 12.119 -1.801 3.273 1.00 86.06 173 VAL A O 1
ATOM 1358 N N . TYR A 1 174 ? 12.290 -0.612 1.380 1.00 86.44 174 TYR A N 1
ATOM 1359 C CA . TYR A 1 174 ? 11.186 0.302 1.681 1.00 86.44 174 TYR A CA 1
ATOM 1360 C C . TYR A 1 174 ? 9.858 -0.446 1.872 1.00 86.44 174 TYR A C 1
ATOM 1362 O O . TYR A 1 174 ? 9.220 -0.316 2.919 1.00 86.44 174 TYR A O 1
ATOM 1370 N N . TYR A 1 175 ? 9.461 -1.288 0.912 1.00 83.56 175 TYR A N 1
ATOM 1371 C CA . TYR A 1 175 ? 8.221 -2.064 1.026 1.00 83.56 175 TYR A CA 1
ATOM 1372 C C . TYR A 1 175 ? 8.282 -3.129 2.129 1.00 83.56 175 TYR A C 1
ATOM 1374 O O . TYR A 1 175 ? 7.294 -3.326 2.842 1.00 83.56 175 TYR A O 1
ATOM 1382 N N . GLY A 1 176 ? 9.438 -3.768 2.329 1.00 84.31 176 GLY A N 1
ATOM 1383 C CA . GLY A 1 176 ? 9.669 -4.687 3.446 1.00 84.31 176 GLY A CA 1
ATOM 1384 C C . GLY A 1 176 ? 9.547 -3.988 4.803 1.00 84.31 176 GLY A C 1
ATOM 1385 O O . GLY A 1 176 ? 8.871 -4.486 5.702 1.00 84.31 176 GLY A O 1
ATOM 1386 N N . GLY A 1 177 ? 10.120 -2.791 4.929 1.00 86.25 177 GLY A N 1
ATOM 1387 C CA . GLY A 1 177 ? 10.001 -1.931 6.104 1.00 86.25 177 GLY A CA 1
ATOM 1388 C C . GLY A 1 177 ? 8.561 -1.495 6.366 1.00 86.25 177 GLY A C 1
ATOM 1389 O O . GLY A 1 177 ? 8.116 -1.543 7.510 1.00 86.25 177 GLY A O 1
ATOM 1390 N N . MET A 1 178 ? 7.793 -1.157 5.324 1.00 84.50 178 MET A N 1
ATOM 1391 C CA . MET A 1 178 ? 6.362 -0.864 5.464 1.00 84.50 178 MET A CA 1
ATOM 1392 C C . MET A 1 178 ? 5.567 -2.065 5.987 1.00 84.50 178 MET A C 1
ATOM 1394 O O . MET A 1 178 ? 4.755 -1.913 6.901 1.00 84.50 178 MET A O 1
ATOM 1398 N N . ALA A 1 179 ? 5.808 -3.262 5.445 1.00 83.69 179 ALA A N 1
ATOM 1399 C CA . ALA A 1 179 ? 5.146 -4.483 5.901 1.00 83.69 179 ALA A CA 1
ATOM 1400 C C . ALA A 1 179 ? 5.493 -4.801 7.367 1.00 83.69 179 ALA A C 1
ATOM 1402 O O . ALA A 1 179 ? 4.597 -5.053 8.175 1.00 83.69 179 ALA A O 1
ATOM 1403 N N . LEU A 1 180 ? 6.777 -4.714 7.732 1.00 86.00 180 LEU A N 1
ATOM 1404 C CA . LEU A 1 180 ? 7.242 -4.895 9.109 1.00 86.00 180 LEU A CA 1
ATOM 1405 C C . LEU A 1 180 ? 6.657 -3.841 10.054 1.00 86.00 180 LEU A C 1
ATOM 1407 O O . LEU A 1 180 ? 6.172 -4.188 11.127 1.00 86.00 180 LEU A O 1
ATOM 1411 N N . GLY A 1 181 ? 6.637 -2.569 9.655 1.00 85.12 181 GLY A N 1
ATOM 1412 C CA . GLY A 1 181 ? 6.062 -1.481 10.445 1.00 85.12 181 GLY A CA 1
ATOM 1413 C C . GLY A 1 181 ? 4.575 -1.693 10.728 1.00 85.12 181 GLY A C 1
ATOM 1414 O O . GLY A 1 181 ? 4.131 -1.514 11.863 1.00 85.12 181 GLY A O 1
ATOM 1415 N N . ARG A 1 182 ? 3.808 -2.156 9.733 1.00 83.50 182 ARG A N 1
ATOM 1416 C CA . ARG A 1 182 ? 2.388 -2.510 9.903 1.00 83.50 182 ARG A CA 1
ATOM 1417 C C . ARG A 1 182 ? 2.198 -3.720 10.815 1.00 83.50 182 ARG A C 1
ATOM 1419 O O . ARG A 1 182 ? 1.315 -3.689 11.670 1.00 83.50 182 ARG A O 1
ATOM 1426 N N . PHE A 1 183 ? 3.059 -4.731 10.711 1.00 82.62 183 PHE A N 1
ATOM 1427 C CA . PHE A 1 183 ? 3.029 -5.894 11.601 1.00 82.62 183 PHE A CA 1
ATOM 1428 C C . PHE A 1 183 ? 3.313 -5.501 13.056 1.00 82.62 183 PHE A C 1
ATOM 1430 O O . PHE A 1 183 ? 2.534 -5.825 13.954 1.00 82.62 183 PHE A O 1
ATOM 1437 N N . VAL A 1 184 ? 4.381 -4.732 13.284 1.00 85.12 184 VAL A N 1
ATOM 1438 C CA . VAL A 1 184 ? 4.759 -4.209 14.603 1.00 85.12 184 VAL A CA 1
ATOM 1439 C C . VAL A 1 184 ? 3.643 -3.325 15.164 1.00 85.12 184 VAL A C 1
ATOM 1441 O O . VAL A 1 184 ? 3.218 -3.537 16.296 1.00 85.12 184 VAL A O 1
ATOM 1444 N N . SER A 1 185 ? 3.087 -2.408 14.367 1.00 82.56 185 SER A N 1
ATOM 1445 C CA . SER A 1 185 ? 1.930 -1.585 14.755 1.00 82.56 185 SER A CA 1
ATOM 1446 C C . SER A 1 185 ? 0.705 -2.436 15.116 1.00 82.56 185 SER A C 1
ATOM 1448 O O . SER A 1 185 ? 0.027 -2.162 16.105 1.00 82.56 185 SER A O 1
ATOM 1450 N N . GLY A 1 186 ? 0.453 -3.526 14.386 1.00 80.25 186 GLY A N 1
ATOM 1451 C CA . GLY A 1 186 ? -0.587 -4.506 14.704 1.00 80.25 186 GLY A CA 1
ATOM 1452 C C . GLY A 1 186 ? -0.412 -5.130 16.081 1.00 80.25 186 GLY A C 1
ATOM 1453 O O . GLY A 1 186 ? -1.346 -5.106 16.886 1.00 80.25 186 GLY A O 1
ATOM 1454 N N . VAL A 1 187 ? 0.794 -5.602 16.395 1.00 82.75 187 VAL A N 1
ATOM 1455 C CA . VAL A 1 187 ? 1.116 -6.166 17.714 1.00 82.75 187 VAL A CA 1
ATOM 1456 C C . VAL A 1 187 ? 1.011 -5.096 18.805 1.00 82.75 187 VAL A C 1
ATOM 1458 O O . VAL A 1 187 ? 0.367 -5.322 19.833 1.00 82.75 187 VAL A O 1
ATOM 1461 N N . LEU A 1 188 ? 1.574 -3.906 18.577 1.00 83.31 188 LEU A N 1
ATOM 1462 C CA . LEU A 1 188 ? 1.558 -2.807 19.548 1.00 83.31 188 LEU A CA 1
ATOM 1463 C C . LEU A 1 188 ? 0.159 -2.220 19.768 1.00 83.31 188 LEU A C 1
ATOM 1465 O O . LEU A 1 188 ? -0.119 -1.760 20.872 1.00 83.31 188 LEU A O 1
ATOM 1469 N N . SER A 1 189 ? -0.747 -2.294 18.789 1.00 81.00 189 SER A N 1
ATOM 1470 C CA . SER A 1 189 ? -2.133 -1.807 18.913 1.00 81.00 189 SER A CA 1
ATOM 1471 C C . SER A 1 189 ? -2.953 -2.534 19.978 1.00 81.00 189 SER A C 1
ATOM 1473 O O . SER A 1 189 ? -3.969 -2.013 20.431 1.00 81.00 189 SER A O 1
ATOM 1475 N N . SER A 1 190 ? -2.499 -3.712 20.417 1.00 76.19 190 SER A N 1
ATOM 1476 C CA . SER A 1 190 ? -3.098 -4.430 21.545 1.00 76.19 190 SER A CA 1
ATOM 1477 C C . SER A 1 190 ? -2.663 -3.895 22.916 1.00 76.19 190 SER A C 1
ATOM 1479 O O . SER A 1 190 ? -3.368 -4.116 23.898 1.00 76.19 190 SER A O 1
ATOM 1481 N N . LYS A 1 191 ? -1.520 -3.194 22.991 1.00 79.56 191 LYS A N 1
ATOM 1482 C CA . LYS A 1 191 ? -0.887 -2.740 24.244 1.00 79.56 191 LYS A CA 1
ATOM 1483 C C . LYS A 1 191 ? -0.866 -1.218 24.411 1.00 79.56 191 LYS A C 1
ATOM 1485 O O . LYS A 1 191 ? -0.884 -0.739 25.540 1.00 79.56 191 LYS A O 1
ATOM 1490 N N . PHE A 1 192 ? -0.820 -0.462 23.316 1.00 82.38 192 PHE A N 1
ATOM 1491 C CA . PHE A 1 192 ? -0.665 0.994 23.318 1.00 82.38 192 PHE A CA 1
ATOM 1492 C C . PHE A 1 192 ? -1.905 1.712 22.791 1.00 82.38 192 PHE A C 1
ATOM 1494 O O . PHE A 1 192 ? -2.654 1.190 21.964 1.00 82.38 192 PHE A O 1
ATOM 1501 N N . LYS A 1 193 ? -2.097 2.959 23.237 1.00 84.00 193 LYS A N 1
ATOM 1502 C CA . LYS A 1 193 ? -3.151 3.826 22.699 1.00 84.00 193 LYS A CA 1
ATOM 1503 C C . LYS A 1 193 ? -2.806 4.235 21.257 1.00 84.00 193 LYS A C 1
ATOM 1505 O O . LYS A 1 193 ? -1.634 4.498 20.976 1.00 84.00 193 LYS A O 1
ATOM 1510 N N . PRO A 1 194 ? -3.797 4.416 20.363 1.00 78.75 194 PRO A N 1
ATOM 1511 C CA . PRO A 1 194 ? -3.558 4.837 18.977 1.00 78.75 194 PRO A CA 1
ATOM 1512 C C . PRO A 1 194 ? -2.695 6.103 18.847 1.00 78.75 194 PRO A C 1
ATOM 1514 O O . PRO A 1 194 ? -1.830 6.183 17.983 1.00 78.75 194 PRO A O 1
ATOM 1517 N N . GLN A 1 195 ? -2.869 7.069 19.754 1.00 80.88 195 GLN A N 1
ATOM 1518 C CA . GLN A 1 195 ? -2.091 8.314 19.779 1.00 80.88 195 GLN A CA 1
ATOM 1519 C C . GLN A 1 195 ? -0.591 8.084 20.019 1.00 80.88 195 GLN A C 1
ATOM 1521 O O . GLN A 1 195 ? 0.233 8.777 19.432 1.00 80.88 195 GLN A O 1
ATOM 1526 N N . GLN A 1 196 ? -0.230 7.100 20.849 1.00 83.81 196 GLN A N 1
ATOM 1527 C CA . GLN A 1 196 ? 1.172 6.771 21.125 1.00 83.81 196 GLN A CA 1
ATOM 1528 C C . GLN A 1 196 ? 1.829 6.131 19.901 1.00 83.81 196 GLN A C 1
ATOM 1530 O O . GLN A 1 196 ? 2.968 6.448 19.580 1.00 83.81 196 GLN A O 1
ATOM 1535 N N . ILE A 1 197 ? 1.087 5.284 19.182 1.00 83.06 197 ILE A N 1
ATOM 1536 C CA . ILE A 1 197 ? 1.561 4.649 17.947 1.00 83.06 197 ILE A CA 1
ATOM 1537 C C . ILE A 1 197 ? 1.815 5.708 16.869 1.00 83.06 197 ILE A C 1
ATOM 1539 O O . ILE A 1 197 ? 2.862 5.689 16.225 1.00 83.06 197 ILE A O 1
ATOM 1543 N N . ILE A 1 198 ? 0.901 6.674 16.723 1.00 84.25 198 ILE A N 1
ATOM 1544 C CA . ILE A 1 198 ? 1.073 7.799 15.795 1.00 84.25 198 ILE A CA 1
ATOM 1545 C C . ILE A 1 198 ? 2.295 8.640 16.186 1.00 84.25 198 ILE A C 1
ATOM 1547 O O . ILE A 1 198 ? 3.111 8.948 15.325 1.00 84.25 198 ILE A O 1
ATOM 1551 N N . ALA A 1 199 ? 2.465 8.972 17.471 1.00 84.62 199 ALA A N 1
ATOM 1552 C CA . ALA A 1 199 ? 3.601 9.769 17.935 1.00 84.62 199 ALA A CA 1
ATOM 1553 C C . ALA A 1 199 ? 4.951 9.091 17.644 1.00 84.62 199 ALA A C 1
ATOM 1555 O O . ALA A 1 199 ? 5.856 9.734 17.116 1.00 84.62 199 ALA A O 1
ATOM 1556 N N . VAL A 1 200 ? 5.067 7.789 17.923 1.00 86.62 200 VAL A N 1
ATOM 1557 C CA . VAL A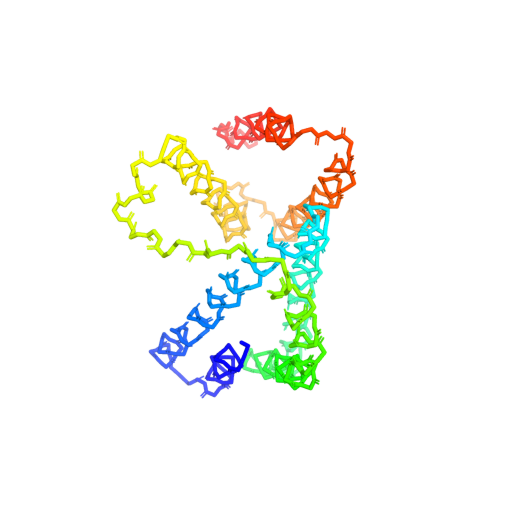 1 200 ? 6.272 7.004 17.607 1.00 86.62 200 VAL A CA 1
ATOM 1558 C C . VAL A 1 200 ? 6.534 6.994 16.100 1.00 86.62 200 VAL A C 1
ATOM 1560 O O . VAL A 1 200 ? 7.664 7.232 15.681 1.00 86.62 200 VAL A O 1
ATOM 1563 N N . GLY A 1 201 ? 5.499 6.789 15.279 1.00 84.31 201 GLY A N 1
ATOM 1564 C CA . GLY A 1 201 ? 5.623 6.837 13.819 1.00 84.31 201 GLY A CA 1
ATOM 1565 C C . GLY A 1 201 ? 6.141 8.185 13.313 1.00 84.31 201 GLY A C 1
ATOM 1566 O O . GLY A 1 201 ? 7.071 8.229 12.511 1.00 84.31 201 GLY A O 1
ATOM 1567 N N . THR A 1 202 ? 5.606 9.291 13.834 1.00 84.19 202 THR A N 1
ATOM 1568 C CA . THR A 1 202 ? 6.051 10.644 13.472 1.00 84.19 202 THR A CA 1
ATOM 1569 C C . THR A 1 202 ? 7.510 10.889 13.861 1.00 84.19 202 THR A C 1
ATOM 1571 O O . THR A 1 202 ? 8.271 11.422 13.057 1.00 84.19 202 THR A O 1
ATOM 1574 N N . ILE A 1 203 ? 7.929 10.455 15.056 1.00 88.25 203 ILE A N 1
ATOM 1575 C CA . ILE A 1 203 ? 9.320 10.587 15.523 1.00 88.25 203 ILE A CA 1
ATOM 1576 C C . ILE A 1 203 ? 10.291 9.832 14.608 1.00 88.25 203 ILE A C 1
ATOM 1578 O O . ILE A 1 203 ? 11.393 10.314 14.372 1.00 88.25 203 ILE A O 1
ATOM 1582 N N . ILE A 1 204 ? 9.887 8.681 14.065 1.00 86.75 204 ILE A N 1
ATOM 1583 C CA . ILE A 1 204 ? 10.711 7.889 13.139 1.00 86.75 204 ILE A CA 1
ATOM 1584 C C . ILE A 1 204 ? 10.782 8.541 11.748 1.00 86.75 204 ILE A C 1
ATOM 1586 O O . ILE A 1 204 ? 11.832 8.517 11.107 1.00 86.75 204 ILE A O 1
ATOM 1590 N N . ILE A 1 205 ? 9.688 9.140 11.271 1.00 86.62 205 ILE A N 1
ATOM 1591 C CA . ILE A 1 205 ? 9.613 9.731 9.924 1.00 86.62 205 ILE A CA 1
ATOM 1592 C C . ILE A 1 205 ? 10.419 11.034 9.809 1.00 86.62 205 ILE A C 1
ATOM 1594 O O . ILE A 1 205 ? 11.054 11.260 8.781 1.00 86.62 205 ILE A O 1
ATOM 1598 N N . ILE A 1 206 ? 10.436 11.882 10.842 1.00 86.56 206 ILE A N 1
ATOM 1599 C CA . ILE A 1 206 ? 11.152 13.175 10.824 1.00 86.56 206 ILE A CA 1
ATOM 1600 C C . ILE A 1 206 ? 12.638 13.047 10.420 1.00 86.56 206 ILE A C 1
ATOM 1602 O O . ILE A 1 206 ? 13.046 13.725 9.473 1.00 86.56 206 ILE A O 1
ATOM 1606 N N . PRO A 1 207 ? 13.464 12.195 11.061 1.00 86.88 207 PRO A N 1
ATOM 1607 C CA . PRO A 1 207 ? 14.864 12.039 10.672 1.00 86.88 207 PRO A CA 1
ATOM 1608 C C . PRO A 1 207 ? 15.015 11.422 9.277 1.00 86.88 207 PRO A C 1
ATOM 1610 O O . PRO A 1 207 ? 15.931 11.796 8.550 1.00 86.88 207 PRO A O 1
ATOM 1613 N N . ALA A 1 208 ? 14.103 10.537 8.857 1.00 84.06 208 ALA A N 1
ATOM 1614 C CA . ALA A 1 208 ? 14.124 9.984 7.504 1.00 84.06 208 ALA A CA 1
ATOM 1615 C C . ALA A 1 208 ? 13.917 11.076 6.439 1.00 84.06 208 ALA A C 1
ATOM 1617 O O . ALA A 1 208 ? 14.644 11.111 5.447 1.00 84.06 208 ALA A O 1
ATOM 1618 N N . ILE A 1 209 ? 12.987 12.011 6.668 1.00 85.12 209 ILE A N 1
ATOM 1619 C CA . ILE A 1 209 ? 12.792 13.177 5.791 1.00 85.12 209 ILE A CA 1
ATOM 1620 C C . ILE A 1 209 ? 14.058 14.039 5.766 1.00 85.12 209 ILE A C 1
ATOM 1622 O O . ILE A 1 209 ? 14.512 14.421 4.689 1.00 85.12 209 ILE A O 1
ATOM 1626 N N . ALA A 1 210 ? 14.658 14.312 6.929 1.00 85.44 210 ALA A N 1
ATOM 1627 C CA . ALA A 1 210 ? 15.874 15.119 7.012 1.00 85.44 210 ALA A CA 1
ATOM 1628 C C . ALA A 1 210 ? 17.033 14.511 6.201 1.00 85.44 210 ALA A C 1
ATOM 1630 O O . ALA A 1 210 ? 17.708 15.235 5.473 1.00 85.44 210 ALA A O 1
ATOM 1631 N N . LEU A 1 211 ? 17.219 13.188 6.261 1.00 84.12 211 LEU A N 1
ATOM 1632 C CA . LEU A 1 211 ? 18.241 12.474 5.486 1.00 84.12 211 LEU A CA 1
ATOM 1633 C C . LEU A 1 211 ? 18.002 12.554 3.972 1.00 84.12 211 LEU A C 1
ATOM 1635 O O . LEU A 1 211 ? 18.950 12.718 3.210 1.00 84.12 211 LEU A O 1
ATOM 1639 N N . VAL A 1 212 ? 16.748 12.478 3.517 1.00 81.50 212 VAL A N 1
ATOM 1640 C CA . VAL A 1 212 ? 16.417 12.583 2.083 1.00 81.50 212 VAL A CA 1
ATOM 1641 C C . VAL A 1 212 ? 16.700 13.986 1.537 1.00 81.50 212 VAL A C 1
ATOM 1643 O O . VAL A 1 212 ? 17.146 14.121 0.394 1.00 81.50 212 VAL A O 1
ATOM 1646 N N . VAL A 1 213 ? 16.466 15.021 2.351 1.00 82.81 213 VAL A N 1
ATOM 1647 C CA . VAL A 1 213 ? 16.687 16.432 1.991 1.00 82.81 213 VAL A CA 1
ATOM 1648 C C . VAL A 1 213 ? 18.176 16.795 1.951 1.00 82.81 213 VAL A C 1
ATOM 1650 O O . VAL A 1 213 ? 18.536 17.792 1.326 1.00 82.81 213 VAL A O 1
ATOM 1653 N N . GLN A 1 214 ? 19.063 15.992 2.553 1.00 81.00 214 GLN A N 1
ATOM 1654 C CA . GLN A 1 214 ? 20.494 16.282 2.507 1.00 81.00 214 GLN A CA 1
ATOM 1655 C C . GLN A 1 214 ? 21.014 16.313 1.057 1.00 81.00 214 GLN A C 1
ATOM 1657 O O . GLN A 1 214 ? 20.744 15.385 0.273 1.00 81.00 214 GLN A O 1
ATOM 1662 N N . PRO A 1 215 ? 21.771 17.366 0.687 1.00 69.62 215 PRO A N 1
ATOM 1663 C CA . PRO A 1 215 ? 22.364 17.470 -0.636 1.00 69.62 215 PRO A CA 1
ATOM 1664 C C . PRO A 1 215 ? 23.286 16.275 -0.871 1.00 69.62 215 PRO A C 1
ATOM 1666 O O . PRO A 1 215 ? 24.046 15.876 0.011 1.00 69.62 215 PRO A O 1
ATOM 1669 N N . PHE A 1 216 ? 23.176 15.660 -2.050 1.00 60.34 216 PHE A N 1
ATOM 1670 C CA . PHE A 1 216 ? 24.089 14.588 -2.430 1.00 60.34 216 PHE A CA 1
ATOM 1671 C C . PHE A 1 216 ? 25.467 15.197 -2.630 1.00 60.34 216 PHE A C 1
ATOM 1673 O O . PHE A 1 216 ? 25.644 16.014 -3.530 1.00 60.34 216 PHE A O 1
ATOM 1680 N N . VAL A 1 217 ? 26.415 14.803 -1.790 1.00 54.28 217 VAL A N 1
ATOM 1681 C CA . VAL A 1 217 ? 27.830 14.977 -2.091 1.00 54.28 217 VAL A CA 1
ATOM 1682 C C . VAL A 1 217 ? 28.281 13.629 -2.664 1.00 54.28 217 VAL A C 1
ATOM 1684 O O . VAL A 1 217 ? 28.137 12.633 -1.952 1.00 54.28 217 VAL A O 1
ATOM 1687 N N . PRO A 1 218 ? 28.661 13.569 -3.954 1.00 55.03 218 PRO A N 1
ATOM 1688 C CA . PRO A 1 218 ? 29.054 12.330 -4.622 1.00 55.03 218 PRO A CA 1
ATOM 1689 C C . PRO A 1 218 ? 30.315 11.701 -4.020 1.00 55.03 218 PRO A C 1
ATOM 1691 O O . PRO A 1 218 ? 31.149 12.451 -3.461 1.00 55.03 218 PRO A O 1
#

pLDDT: mean 81.67, std 10.83, range [40.09, 93.62]

Radius of gyration: 20.62 Å; chains: 1; bounding box: 59×37×52 Å

Secondary structure (DSSP, 8-state):
-HHHHHHHHHHHH--SHHHHHHHHHHHHHHHHHHHHHHHHHHHHHS-HHHHHHHHHHHHHHHHHHHHHHHHHHHHS-HHHHHHHHHHHHHHHHHHHHHHHHHHHHHHHHHTTS--------HHHHHTSTTHHHHHHHHHHHHHHHHHHHHHHHHHHHHTT---HHHHHHHHHHHHHHHHHHHHHHHHHTTTS-HHHHHHHHHHHHHHHHHHHHS----

Sequence (218 aa):
TMLTAVGLFGFSISKNIYMMFFFTLFLGFGAGAIDAALNNYVAIHYKASHMNFLHCFYGIGVTLSPYLMSLSLKNRSWQSGYRWAFIIQLVITIIAFVSLPLWRKNDDSAETAGKTTRKNTLTQLIKLPGVKSTWLVLFGSCSLEYVSGTWSSSFLVNSRGLAVDKAALFVTVYYGGMALGRFVSGVLSSKFKPQQIIAVGTIIIIPAIALVVQPFVP